Protein AF-0000000081390251 (afdb_homodimer)

Sequence (380 aa):
MLSQDFIFDGCTILVHGFSRVVLEVLKLAASNNKNFRVLCTEGRPDRTGLRLSNELALLGVPVKLLIDSAVGYTMDEVDMVFVGADGVVESGGIINMMGTYQIALVAHSMDKPVYVAAESYKFARMYPLDQKDLAPALRPIDFGVPIPSGVEVETSARDYTPPKYLTLLFTDLGVLTPSVVSDELIQLYLMLSQDFIFDGCTILVHGFSRVVLEVLKLAASNNKNFRVLCTEGRPDRTGLRLSNELALLGVPVKLLIDSAVGYTMDEVDMVFVGADGVVESGGIINMMGTYQIALVAHSMDKPVYVAAESYKFARMYPLDQKDLAPALRPIDFGVPIPSGVEVETSARDYTPPKYLTLLFTDLGVLTPSVVSDELIQLYL

pLDDT: mean 93.61, std 6.89, range [58.0, 98.94]

Secondary structure (DSSP, 8-state):
-GGGGG--TTEEEEEES--HHHHHHHHHHHHTT--EEEEEE--TTTTHHHHHHHHHHHTT--EEEE-GGGHHHHGGG-SEEEE--SEEETTS-EEEETTHHHHHHHHHHTT--EEEE--GGGEE----SSGGGSPP-B-----SSPPPTT-EE--B-EEEE-GGG--EEEETTEEE-HHHHHHHHHHHH-/-GGGGG--TTEEEEEES--HHHHHHHHHHHHTT--EEEEEE--TTTTHHHHHHHHHHHTT--EEEE-GGGHHHHGGG-SEEEE--SEEETTS-EEEETTHHHHHHHHHHTT--EEEE--GGGEE----SSGGGSPP-B-----SSPPPTT-EE--B-EEEE-GGG--EEEETTEEE-HHHHHHHHHHHH-

Organism: Iris pallida (NCBI:txid29817)

Nearest PDB structures (foldseek):
  7kma-assembly2_B  TM=9.757E-01  e=6.398E-25  Homo sapiens
  3ecs-assembly1_C  TM=9.508E-01  e=4.699E-25  Homo sapiens
  3ecs-assembly1_F  TM=9.445E-01  e=6.398E-25  Homo sapiens
  3ecs-assembly1_G  TM=9.544E-01  e=1.115E-24  Homo sapiens
  3ecs-assembly1_D  TM=9.460E-01  e=7.239E-25  Homo sapiens

Foldseek 3Di:
DVVLVVQAAAAEEEEEADDPQLLVSVLVNVVVVHAYAYEYELQPPVRRSVVSCVSVVVSVHHYHYHHLVCLLVCLVRHQAYEYEAQAQELLLKGKDFPSPQVSLVSCVVVVHAYEYEYELVRYDHDDDPAFVPDDADFADHDPVDDDDPPDDDDGGGIGIHGLVSHAWYAYPVGIHRSNCSNVVVVVVVD/DVVLVVQAAAAEEEEEADDPQLLVSVLVNLVVVHAYAYEYELQPPVRRSVVSCVSVVVSVHHYHYHHLVCLLVCLVRHQAYEYEAQAQELLLKGKDFPSPQVSLVSCVVVVHAYEYEYELVRYDHDDDPAFVPDDADFADHDPVDDDDPPDDDDGGGIGIHGLVSHAWYAYPVGIHRSNCSNVVVVVVVD

Structure (mmCIF, N/CA/C/O backbone):
data_AF-0000000081390251-model_v1
#
loop_
_entity.id
_entity.type
_entity.pdbx_description
1 polymer 'Translation initiation factor eIF-2B subunit alpha-like'
#
loop_
_atom_site.group_PDB
_atom_site.id
_atom_site.type_symbol
_atom_site.label_atom_id
_atom_site.label_alt_id
_atom_site.label_comp_id
_atom_site.label_asym_id
_atom_site.label_entity_id
_atom_site.label_seq_id
_atom_site.pdbx_PDB_ins_code
_atom_site.Cartn_x
_atom_site.Cartn_y
_atom_site.Cartn_z
_atom_site.occupancy
_atom_site.B_iso_or_equiv
_atom_site.auth_seq_id
_atom_site.auth_comp_id
_atom_site.auth_asym_id
_atom_site.auth_atom_id
_atom_site.pdbx_PDB_model_num
ATOM 1 N N . MET A 1 1 ? 4.52 -26.672 -15.867 1 61.81 1 MET A N 1
ATOM 2 C CA . MET A 1 1 ? 3.686 -25.469 -15.875 1 61.81 1 MET A CA 1
ATOM 3 C C . MET A 1 1 ? 4.426 -24.297 -16.516 1 61.81 1 MET A C 1
ATOM 5 O O . MET A 1 1 ? 5.574 -24.016 -16.156 1 61.81 1 MET A O 1
ATOM 9 N N . LEU A 1 2 ? 3.822 -23.734 -17.562 1 66.44 2 LEU A N 1
ATOM 10 C CA . LEU A 1 2 ? 4.395 -22.703 -18.422 1 66.44 2 LEU A CA 1
ATOM 11 C C . LEU A 1 2 ? 4.805 -21.484 -17.609 1 66.44 2 LEU A C 1
ATOM 13 O O . LEU A 1 2 ? 5.766 -20.797 -17.953 1 66.44 2 LEU A O 1
ATOM 17 N N . SER A 1 3 ? 4.297 -21.375 -16.406 1 79.06 3 SER A N 1
ATOM 18 C CA . SER A 1 3 ? 4.512 -20.188 -15.586 1 79.06 3 SER A CA 1
ATOM 19 C C . SER A 1 3 ? 5.906 -20.172 -14.969 1 79.06 3 SER A C 1
ATOM 21 O O . SER A 1 3 ? 6.5 -19.109 -14.781 1 79.06 3 SER A O 1
ATOM 23 N N . GLN A 1 4 ? 6.48 -21.391 -14.812 1 82.56 4 GLN A N 1
ATOM 24 C CA . GLN A 1 4 ? 7.789 -21.438 -14.172 1 82.56 4 GLN A CA 1
ATOM 25 C C . GLN A 1 4 ? 8.875 -20.906 -15.102 1 82.56 4 GLN A C 1
ATOM 27 O O . GLN A 1 4 ? 9.938 -20.484 -14.648 1 82.56 4 GLN A O 1
ATOM 32 N N . ASP A 1 5 ? 8.602 -20.906 -16.391 1 85.81 5 ASP A N 1
ATOM 33 C CA . ASP A 1 5 ? 9.578 -20.438 -17.359 1 85.81 5 ASP A CA 1
ATOM 34 C C . ASP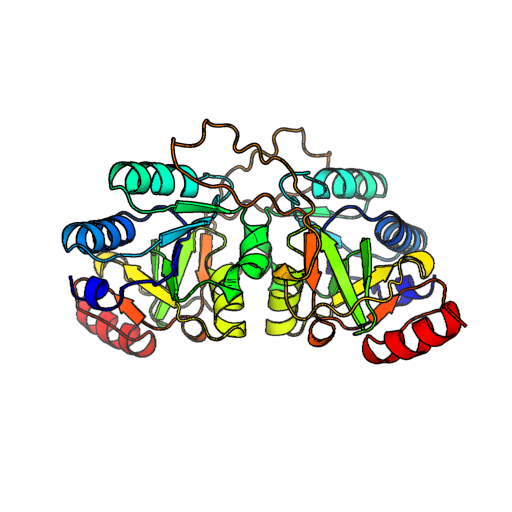 A 1 5 ? 9.805 -18.938 -17.234 1 85.81 5 ASP A C 1
ATOM 36 O O . ASP A 1 5 ? 10.812 -18.406 -17.719 1 85.81 5 ASP A O 1
ATOM 40 N N . PHE A 1 6 ? 8.953 -18.281 -16.516 1 90.31 6 PHE A N 1
ATOM 41 C CA . PHE A 1 6 ? 9.07 -16.844 -16.328 1 90.31 6 PHE A CA 1
ATOM 42 C C . PHE A 1 6 ? 9.961 -16.516 -15.141 1 90.31 6 PHE A C 1
ATOM 44 O O . PHE A 1 6 ? 10.398 -15.383 -14.977 1 90.31 6 PHE A O 1
ATOM 51 N N . ILE A 1 7 ? 10.18 -17.547 -14.32 1 94.44 7 ILE A N 1
ATOM 52 C CA . ILE A 1 7 ? 11.078 -17.375 -13.18 1 94.44 7 ILE A CA 1
ATOM 53 C C . ILE A 1 7 ? 12.523 -17.641 -13.617 1 94.44 7 ILE A C 1
ATOM 55 O O . ILE A 1 7 ? 12.859 -18.766 -14.016 1 94.44 7 ILE A O 1
ATOM 59 N N . PHE A 1 8 ? 13.312 -16.625 -13.586 1 95 8 PHE A N 1
ATOM 60 C CA . PHE A 1 8 ? 14.703 -16.766 -14.023 1 95 8 PHE A CA 1
ATOM 61 C C . PHE A 1 8 ? 15.648 -16.688 -12.836 1 95 8 PHE A C 1
ATOM 63 O O . PHE A 1 8 ? 15.273 -16.203 -11.758 1 95 8 PHE A O 1
ATOM 70 N N . ASP A 1 9 ? 16.859 -17.125 -13.047 1 96.44 9 ASP A N 1
ATOM 71 C CA . ASP A 1 9 ? 17.844 -17.188 -11.969 1 96.44 9 ASP A CA 1
ATOM 72 C C . ASP A 1 9 ? 18.203 -15.789 -11.477 1 96.44 9 ASP A C 1
ATOM 74 O O . ASP A 1 9 ? 18.5 -14.906 -12.273 1 96.44 9 ASP A O 1
ATOM 78 N N . GLY A 1 10 ? 18.078 -15.617 -10.195 1 97.44 10 GLY A N 1
ATOM 79 C CA . GLY A 1 10 ? 18.484 -14.359 -9.578 1 97.44 10 GLY A CA 1
ATOM 80 C C . GLY A 1 10 ? 17.328 -13.391 -9.406 1 97.44 10 GLY A C 1
ATOM 81 O O . GLY A 1 10 ? 17.5 -12.305 -8.852 1 97.44 10 GLY A O 1
ATOM 82 N N . CYS A 1 11 ? 16.172 -13.859 -9.828 1 97.56 11 CYS A N 1
ATOM 83 C CA . CYS A 1 11 ? 15.094 -12.883 -9.789 1 97.56 11 CYS A CA 1
ATOM 84 C C . CYS A 1 11 ? 14.477 -12.805 -8.398 1 97.56 11 CYS A C 1
ATOM 86 O O . CYS A 1 11 ? 14.625 -13.727 -7.594 1 97.56 11 CYS A O 1
ATOM 88 N N . THR A 1 12 ? 13.891 -11.664 -8.117 1 98.81 12 THR A N 1
ATOM 89 C CA . THR A 1 12 ? 13.125 -11.398 -6.902 1 98.81 12 THR A CA 1
ATOM 90 C C . THR A 1 12 ? 11.633 -11.289 -7.215 1 98.81 12 THR A C 1
ATOM 92 O O . THR A 1 12 ? 11.234 -10.484 -8.055 1 98.81 12 THR A O 1
ATOM 95 N N . ILE A 1 13 ? 10.859 -12.133 -6.512 1 98.81 13 ILE A N 1
ATOM 96 C CA . ILE A 1 13 ? 9.43 -12.195 -6.777 1 98.81 13 ILE A CA 1
ATOM 97 C C . ILE A 1 13 ? 8.656 -11.68 -5.562 1 98.81 13 ILE A C 1
ATOM 99 O O . ILE A 1 13 ? 8.852 -12.156 -4.441 1 98.81 13 ILE A O 1
ATOM 103 N N . LEU A 1 14 ? 7.848 -10.664 -5.785 1 98.94 14 LEU A N 1
ATOM 104 C CA . LEU A 1 14 ? 6.922 -10.242 -4.738 1 98.94 14 LEU A CA 1
ATOM 105 C C . LEU A 1 14 ? 5.613 -11.023 -4.828 1 98.94 14 LEU A C 1
ATOM 107 O O . LEU A 1 14 ? 5 -11.094 -5.895 1 98.94 14 LEU A O 1
ATOM 111 N N . VAL A 1 15 ? 5.23 -11.641 -3.715 1 98.88 15 VAL A N 1
ATOM 112 C CA . VAL A 1 15 ? 3.996 -12.414 -3.662 1 98.88 15 VAL A CA 1
ATOM 113 C C . VAL A 1 15 ? 3.061 -11.836 -2.605 1 98.88 15 VAL A C 1
ATOM 115 O O . VAL A 1 15 ? 3.498 -11.484 -1.508 1 98.88 15 VAL A O 1
ATOM 118 N N . HIS A 1 16 ? 1.812 -11.664 -2.967 1 98.69 16 HIS A N 1
ATOM 119 C CA . HIS A 1 16 ? 0.765 -11.219 -2.055 1 98.69 16 HIS A CA 1
ATOM 120 C C . HIS A 1 16 ? -0.321 -12.273 -1.9 1 98.69 16 HIS A C 1
ATOM 122 O O . HIS A 1 16 ? -0.927 -12.695 -2.887 1 98.69 16 HIS A O 1
ATOM 128 N N . GLY A 1 17 ? -0.514 -12.664 -0.688 1 96.88 17 GLY A N 1
ATOM 129 C CA . GLY A 1 17 ? -1.516 -13.672 -0.384 1 96.88 17 GLY A CA 1
ATOM 130 C C . GLY A 1 17 ? -0.956 -15.078 -0.363 1 96.88 17 GLY A C 1
ATOM 131 O O . GLY A 1 17 ? 0.257 -15.273 -0.466 1 96.88 17 GLY A O 1
ATOM 132 N N . PHE A 1 18 ? -1.859 -16.062 -0.088 1 97.94 18 PHE A N 1
ATOM 133 C CA . PHE A 1 18 ? -1.54 -17.484 -0.142 1 97.94 18 PHE A CA 1
ATOM 134 C C . PHE A 1 18 ? -2.438 -18.203 -1.142 1 97.94 18 PHE A C 1
ATOM 136 O O . PHE A 1 18 ? -3.562 -18.578 -0.812 1 97.94 18 PHE A O 1
ATOM 143 N N . SER A 1 19 ? -1.916 -18.312 -2.287 1 96.94 19 SER A N 1
ATOM 144 C CA . SER A 1 19 ? -2.584 -19.031 -3.369 1 96.94 19 SER A CA 1
ATOM 145 C C . SER A 1 19 ? -1.929 -20.391 -3.627 1 96.94 19 SER A C 1
ATOM 147 O O . SER A 1 19 ? -0.719 -20.469 -3.852 1 96.94 19 SER A O 1
ATOM 149 N N . ARG A 1 20 ? -2.721 -21.406 -3.686 1 95.12 20 ARG A N 1
ATOM 150 C CA . ARG A 1 20 ? -2.197 -22.75 -3.951 1 95.12 20 ARG A CA 1
ATOM 151 C C . ARG A 1 20 ? -1.528 -22.812 -5.32 1 95.12 20 ARG A C 1
ATOM 153 O O . ARG A 1 20 ? -0.488 -23.453 -5.477 1 95.12 20 ARG A O 1
ATOM 160 N N . VAL A 1 21 ? -2.133 -22.219 -6.238 1 95.62 21 VAL A N 1
ATOM 161 C CA . VAL A 1 21 ? -1.597 -22.25 -7.594 1 95.62 21 VAL A CA 1
ATOM 162 C C . VAL A 1 21 ? -0.267 -21.5 -7.645 1 95.62 21 VAL A C 1
ATOM 164 O O . VAL A 1 21 ? 0.699 -21.984 -8.242 1 95.62 21 VAL A O 1
ATOM 167 N N . VAL A 1 22 ? -0.154 -20.328 -6.996 1 97.06 22 VAL A N 1
ATOM 168 C CA . VAL A 1 22 ? 1.098 -19.578 -6.945 1 97.06 22 VAL A CA 1
ATOM 169 C C . VAL A 1 22 ? 2.168 -20.422 -6.238 1 97.06 22 VAL A C 1
ATOM 171 O O . VAL A 1 22 ? 3.295 -20.531 -6.727 1 97.06 22 VAL A O 1
ATOM 174 N N . LEU A 1 23 ? 1.775 -21.016 -5.113 1 97.12 23 LEU A N 1
ATOM 175 C CA . LEU A 1 23 ? 2.705 -21.859 -4.359 1 97.12 23 LEU A CA 1
ATOM 176 C C . LEU A 1 23 ? 3.24 -22.984 -5.219 1 97.12 23 LEU A C 1
ATOM 178 O O . LEU A 1 23 ? 4.441 -23.266 -5.215 1 97.12 23 LEU A O 1
ATOM 182 N N . GLU A 1 24 ? 2.377 -23.609 -5.953 1 95.75 24 GLU A N 1
ATOM 183 C CA . GLU A 1 24 ? 2.781 -24.75 -6.789 1 95.75 24 GLU A CA 1
ATOM 184 C C . GLU A 1 24 ? 3.756 -24.297 -7.875 1 95.75 24 GLU A C 1
ATOM 186 O O . GLU A 1 24 ? 4.695 -25.031 -8.211 1 95.75 24 GLU A O 1
ATOM 191 N N . VAL A 1 25 ? 3.51 -23.141 -8.422 1 95.62 25 VAL A N 1
ATOM 192 C CA . VAL A 1 25 ? 4.41 -22.594 -9.438 1 95.62 25 VAL A CA 1
ATOM 193 C C . VAL A 1 25 ? 5.797 -22.375 -8.836 1 95.62 25 VAL A C 1
ATOM 195 O O . VAL A 1 25 ? 6.805 -22.766 -9.438 1 95.62 25 VAL A O 1
ATOM 198 N N . LEU A 1 26 ? 5.887 -21.797 -7.676 1 96.94 26 LEU A N 1
ATOM 199 C CA . LEU A 1 26 ? 7.152 -21.516 -7.008 1 96.94 26 LEU A CA 1
ATOM 200 C C . LEU A 1 26 ? 7.848 -22.812 -6.605 1 96.94 26 LEU A C 1
ATOM 202 O O . LEU A 1 26 ? 9.062 -22.953 -6.746 1 96.94 26 LEU A O 1
ATOM 206 N N . LYS A 1 27 ? 7.039 -23.781 -6.145 1 96.44 27 LYS A N 1
ATOM 207 C CA . LYS A 1 27 ? 7.582 -25.094 -5.781 1 96.44 27 LYS A CA 1
ATOM 208 C C . LYS A 1 27 ? 8.219 -25.781 -6.988 1 96.44 27 LYS A C 1
ATOM 210 O O . LYS A 1 27 ? 9.312 -26.344 -6.883 1 96.44 27 LYS A O 1
ATOM 215 N N . LEU A 1 28 ? 7.504 -25.734 -8.047 1 95.56 28 LEU A N 1
ATOM 216 C CA . LEU A 1 28 ? 8 -26.344 -9.273 1 95.56 28 LEU A CA 1
ATOM 217 C C . LEU A 1 28 ? 9.297 -25.688 -9.727 1 95.56 28 LEU A C 1
ATOM 219 O O . LEU A 1 28 ? 10.242 -26.391 -10.125 1 95.56 28 LEU A O 1
ATOM 223 N N . ALA A 1 29 ? 9.367 -24.391 -9.641 1 96 29 ALA A N 1
ATOM 224 C CA . ALA A 1 29 ? 10.586 -23.672 -10.008 1 96 29 ALA A CA 1
ATOM 225 C C . ALA A 1 29 ? 11.758 -24.078 -9.109 1 96 29 ALA A C 1
ATOM 227 O O . ALA A 1 29 ? 12.859 -24.328 -9.594 1 96 29 ALA A O 1
ATOM 228 N N . ALA A 1 30 ? 11.477 -24.156 -7.867 1 95.75 30 ALA A N 1
ATOM 229 C CA . ALA A 1 30 ? 12.508 -24.562 -6.914 1 95.75 30 ALA A CA 1
ATOM 230 C C . ALA A 1 30 ? 12.977 -25.984 -7.203 1 95.75 30 ALA A C 1
ATOM 232 O O . ALA A 1 30 ? 14.18 -26.266 -7.172 1 95.75 30 ALA A O 1
ATOM 233 N N . SER A 1 31 ? 12.062 -26.875 -7.496 1 95.06 31 SER A N 1
ATOM 234 C CA . SER A 1 31 ? 12.383 -28.266 -7.777 1 95.06 31 SER A CA 1
ATOM 235 C C . SER A 1 31 ? 13.211 -28.406 -9.055 1 95.06 31 SER A C 1
ATOM 237 O O . SER A 1 31 ? 13.953 -29.375 -9.219 1 95.06 31 SER A O 1
ATOM 239 N N . ASN A 1 32 ? 13.055 -27.438 -9.898 1 94.62 32 ASN A N 1
ATOM 240 C CA . ASN A 1 32 ? 13.812 -27.406 -11.148 1 94.62 32 ASN A CA 1
ATOM 241 C C . ASN A 1 32 ? 15.125 -26.641 -10.984 1 94.62 32 ASN A C 1
ATOM 243 O O . ASN A 1 32 ? 15.711 -26.188 -11.977 1 94.62 32 ASN A O 1
ATOM 247 N N . ASN A 1 33 ? 15.516 -26.344 -9.781 1 94.31 33 ASN A N 1
ATOM 248 C CA . ASN A 1 33 ? 16.797 -25.781 -9.367 1 94.31 33 ASN A CA 1
ATOM 249 C C . ASN A 1 33 ? 16.938 -24.328 -9.828 1 94.31 33 ASN A C 1
ATOM 251 O O . ASN A 1 33 ? 18.047 -23.891 -10.172 1 94.31 33 ASN A O 1
ATOM 255 N N . LYS A 1 34 ? 15.766 -23.672 -9.961 1 95.12 34 LYS A N 1
ATOM 256 C CA . LYS A 1 34 ? 15.836 -22.234 -10.18 1 95.12 34 LYS A CA 1
ATOM 257 C C . LYS A 1 34 ? 16.203 -21.484 -8.891 1 95.12 34 LYS A C 1
ATOM 259 O O . LYS A 1 34 ? 15.688 -21.797 -7.82 1 95.12 34 LYS A O 1
ATOM 264 N N . ASN A 1 35 ? 17.156 -20.578 -9.078 1 96.88 35 ASN A N 1
ATOM 265 C CA . ASN A 1 35 ? 17.547 -19.75 -7.941 1 96.88 35 ASN A CA 1
ATOM 266 C C . ASN A 1 35 ? 16.812 -18.422 -7.922 1 96.88 35 ASN A C 1
ATOM 268 O O . ASN A 1 35 ? 17.016 -17.578 -8.797 1 96.88 35 ASN A O 1
ATOM 272 N N . PHE A 1 36 ? 15.953 -18.234 -6.992 1 98.06 36 PHE A N 1
ATOM 273 C CA . PHE A 1 36 ? 15.188 -17.016 -6.859 1 98.06 36 PHE A CA 1
ATOM 274 C C . PHE A 1 36 ? 14.859 -16.734 -5.398 1 98.06 36 PHE A C 1
ATOM 276 O O . PHE A 1 36 ? 15.062 -17.594 -4.535 1 98.06 36 PHE A O 1
ATOM 283 N N . ARG A 1 37 ? 14.477 -15.562 -5.059 1 98.38 37 ARG A N 1
ATOM 284 C CA . ARG A 1 37 ? 14.008 -15.219 -3.719 1 98.38 37 ARG A CA 1
ATOM 285 C C . ARG A 1 37 ? 12.602 -14.641 -3.76 1 98.38 37 ARG A C 1
ATOM 287 O O . ARG A 1 37 ? 12.164 -14.133 -4.793 1 98.38 37 ARG A O 1
ATOM 294 N N . VAL A 1 38 ? 11.938 -14.703 -2.662 1 98.75 38 VAL A N 1
ATOM 295 C CA . VAL A 1 38 ? 10.539 -14.273 -2.59 1 98.75 38 VAL A CA 1
ATOM 296 C C . VAL A 1 38 ? 10.383 -13.234 -1.483 1 98.75 38 VAL A C 1
ATOM 298 O O . VAL A 1 38 ? 10.867 -13.422 -0.366 1 98.75 38 VAL A O 1
ATOM 301 N N . LEU A 1 39 ? 9.828 -12.086 -1.813 1 98.75 39 LEU A N 1
ATOM 302 C CA . LEU A 1 39 ? 9.297 -11.148 -0.836 1 98.75 39 LEU A CA 1
ATOM 303 C C . LEU A 1 39 ? 7.801 -11.367 -0.632 1 98.75 39 LEU A C 1
ATOM 305 O O . LEU A 1 39 ? 7.031 -11.375 -1.597 1 98.75 39 LEU A O 1
ATOM 309 N N . CYS A 1 40 ? 7.41 -11.547 0.611 1 98.06 40 CYS A N 1
ATOM 310 C CA . CYS A 1 40 ? 6.004 -11.773 0.938 1 98.06 40 CYS A CA 1
ATOM 311 C C . CYS A 1 40 ? 5.453 -10.633 1.786 1 98.06 40 CYS A C 1
ATOM 313 O O . CYS A 1 40 ? 6.086 -10.211 2.754 1 98.06 40 CYS A O 1
ATOM 315 N N . THR A 1 41 ? 4.32 -10.164 1.38 1 98.38 41 THR A N 1
ATOM 316 C CA . THR A 1 41 ? 3.648 -9.195 2.244 1 98.38 41 THR A CA 1
ATOM 317 C C . THR A 1 41 ? 2.965 -9.898 3.412 1 98.38 41 THR A C 1
ATOM 319 O O . THR A 1 41 ? 2.598 -11.07 3.309 1 98.38 41 THR A O 1
ATOM 322 N N . GLU A 1 42 ? 2.807 -9.211 4.445 1 97.19 42 GLU A N 1
ATOM 323 C CA . GLU A 1 42 ? 2.117 -9.734 5.621 1 97.19 42 GLU A CA 1
ATOM 324 C C . GLU A 1 42 ? 0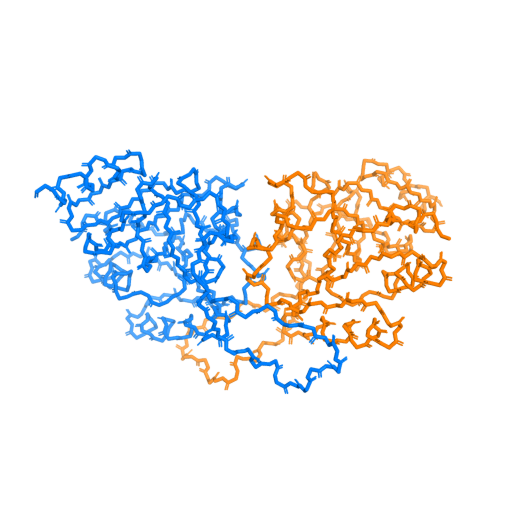.704 -10.195 5.273 1 97.19 42 GLU A C 1
ATO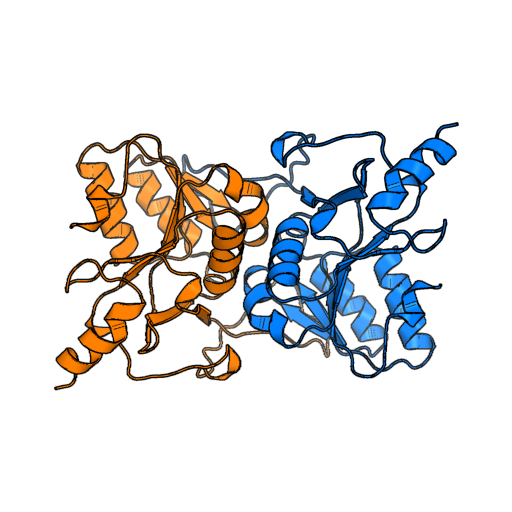M 326 O O . GLU A 1 42 ? 0.295 -11.297 5.648 1 97.19 42 GLU A O 1
ATOM 331 N N . GLY A 1 43 ? -0.007 -9.352 4.52 1 96.94 43 GLY A N 1
ATOM 332 C CA . GLY A 1 43 ? -1.364 -9.703 4.133 1 96.94 43 GLY A CA 1
ATOM 333 C C . GLY A 1 43 ? -2.357 -9.594 5.273 1 96.94 43 GLY A C 1
ATOM 334 O O . GLY A 1 43 ? -3.117 -10.531 5.535 1 96.94 43 GLY A O 1
ATOM 335 N N . ARG A 1 44 ? -2.346 -8.422 5.879 1 94.75 44 ARG A N 1
ATOM 336 C CA . ARG A 1 44 ? -3.357 -8.188 6.906 1 94.75 44 ARG A CA 1
ATOM 337 C C . ARG A 1 44 ? -4.758 -8.188 6.305 1 94.75 44 ARG A C 1
ATOM 339 O O . ARG A 1 44 ? -4.941 -7.793 5.152 1 94.75 44 ARG A O 1
ATOM 346 N N . PRO A 1 45 ? -5.742 -8.703 7.117 1 93.38 45 PRO A N 1
ATOM 347 C CA . PRO A 1 45 ? -5.637 -9.094 8.523 1 93.38 45 PRO A CA 1
ATOM 348 C C . PRO A 1 45 ? -5.281 -10.57 8.703 1 93.38 45 PRO A C 1
ATOM 350 O O . PRO A 1 45 ? -5.043 -11.023 9.828 1 93.38 45 PRO A O 1
ATOM 353 N N . ASP A 1 46 ? -5.227 -11.359 7.566 1 92.94 46 ASP A N 1
ATOM 354 C CA . ASP A 1 46 ? -5.129 -12.812 7.648 1 92.94 46 ASP A CA 1
ATOM 355 C C . ASP A 1 46 ? -3.676 -13.258 7.805 1 92.94 46 ASP A C 1
ATOM 357 O O . ASP A 1 46 ? -3.41 -14.398 8.195 1 92.94 46 ASP A O 1
ATOM 361 N N . ARG A 1 47 ? -2.715 -12.453 7.508 1 94.25 47 ARG A N 1
ATOM 362 C CA . ARG A 1 47 ? -1.287 -12.742 7.617 1 94.25 47 ARG A CA 1
ATOM 363 C C . ARG A 1 47 ? -0.906 -13.953 6.773 1 94.25 47 ARG A C 1
ATOM 365 O O . ARG A 1 47 ? -0.18 -14.836 7.234 1 94.25 47 ARG A O 1
ATOM 372 N N . THR A 1 48 ? -1.479 -13.953 5.586 1 95.62 48 THR A N 1
ATOM 373 C CA . THR A 1 48 ? -1.272 -15.07 4.668 1 95.62 48 THR A CA 1
ATOM 374 C C . THR A 1 48 ? 0.198 -15.188 4.277 1 95.62 48 THR A C 1
ATOM 376 O O . THR A 1 48 ? 0.674 -16.266 3.947 1 95.62 48 THR A O 1
ATOM 379 N N . GLY A 1 49 ? 0.917 -14.094 4.332 1 96.62 49 GLY A N 1
ATOM 380 C CA . GLY A 1 49 ? 2.328 -14.102 3.977 1 96.62 49 GLY A CA 1
ATOM 381 C C . GLY A 1 49 ? 3.166 -14.977 4.891 1 96.62 49 GLY A C 1
ATOM 382 O O . GLY A 1 49 ? 4.18 -15.539 4.461 1 96.62 49 GLY A O 1
ATOM 383 N N . LEU A 1 50 ? 2.762 -15.094 6.129 1 95.81 50 LEU A N 1
ATOM 384 C CA . LEU A 1 50 ? 3.479 -15.953 7.07 1 95.81 50 LEU A CA 1
ATOM 385 C C . LEU A 1 50 ? 3.342 -17.422 6.684 1 95.81 50 LEU A C 1
ATOM 387 O O . LEU A 1 50 ? 4.309 -18.172 6.758 1 95.81 50 LEU A O 1
ATOM 391 N N . ARG A 1 51 ? 2.16 -17.766 6.234 1 95.69 51 ARG A N 1
ATOM 392 C CA . ARG A 1 51 ? 1.93 -19.141 5.781 1 95.69 51 ARG A CA 1
ATOM 393 C C . ARG A 1 51 ? 2.785 -19.453 4.559 1 95.69 51 ARG A C 1
ATOM 395 O O . ARG A 1 51 ? 3.451 -20.5 4.52 1 95.69 51 ARG A O 1
ATOM 402 N N . LEU A 1 52 ? 2.781 -18.547 3.607 1 97.44 52 LEU A N 1
ATOM 403 C CA . LEU A 1 52 ? 3.58 -18.75 2.402 1 97.44 52 LEU A CA 1
ATOM 404 C C . LEU A 1 52 ? 5.066 -18.828 2.742 1 97.44 52 LEU A C 1
ATOM 406 O O . LEU A 1 52 ? 5.773 -19.703 2.23 1 97.44 52 LEU A O 1
ATOM 410 N N . SER A 1 53 ? 5.504 -17.906 3.59 1 97.56 53 SER A N 1
ATOM 411 C CA . SER A 1 53 ? 6.914 -17.859 3.967 1 97.56 53 SER A CA 1
ATOM 412 C C . SER A 1 53 ? 7.348 -19.172 4.621 1 97.56 53 SER A C 1
ATOM 414 O O . SER A 1 53 ? 8.461 -19.656 4.391 1 97.56 53 SER A O 1
ATOM 416 N N . ASN A 1 54 ? 6.457 -19.766 5.418 1 96.94 54 ASN A N 1
ATOM 417 C CA . ASN A 1 54 ? 6.746 -21.047 6.047 1 96.94 54 ASN A CA 1
ATOM 418 C C . ASN A 1 54 ? 6.93 -22.156 5.008 1 96.94 54 ASN A C 1
ATOM 420 O O . ASN A 1 54 ? 7.898 -22.922 5.07 1 96.94 54 ASN A O 1
ATOM 424 N N . GLU A 1 55 ? 6.035 -22.25 4.047 1 96.94 55 GLU A N 1
ATOM 425 C CA . GLU A 1 55 ? 6.102 -23.25 2.984 1 96.94 55 GLU A CA 1
ATOM 426 C C . GLU A 1 55 ? 7.391 -23.125 2.18 1 96.94 55 GLU A C 1
ATOM 428 O O . GLU A 1 55 ? 8.047 -24.125 1.88 1 96.94 55 GLU A O 1
ATOM 433 N N . LEU A 1 56 ? 7.75 -21.875 1.892 1 97.44 56 LEU A N 1
ATOM 434 C CA . LEU A 1 56 ? 8.914 -21.641 1.038 1 97.44 56 LEU A CA 1
ATOM 435 C C . LEU A 1 56 ? 10.211 -21.875 1.807 1 97.44 56 LEU A C 1
ATOM 437 O O . LEU A 1 56 ? 11.188 -22.359 1.243 1 97.44 56 LEU A O 1
ATOM 441 N N . ALA A 1 57 ? 10.156 -21.469 3.072 1 96.25 57 ALA A N 1
ATOM 442 C CA . ALA A 1 57 ? 11.32 -21.734 3.912 1 96.25 57 ALA A CA 1
ATOM 443 C C . ALA A 1 57 ? 11.641 -23.219 3.967 1 96.25 57 ALA A C 1
ATOM 445 O O . ALA A 1 57 ? 12.805 -23.609 3.922 1 96.25 57 ALA A O 1
ATOM 446 N N . LEU A 1 58 ? 10.656 -24.047 4.02 1 94.88 58 LEU A N 1
ATOM 447 C CA . LEU A 1 58 ? 10.812 -25.5 4.062 1 94.88 58 LEU A CA 1
ATOM 448 C C . LEU A 1 58 ? 11.43 -26.016 2.771 1 94.88 58 LEU A C 1
ATOM 450 O O . LEU A 1 58 ? 12.086 -27.062 2.768 1 94.88 58 LEU A O 1
ATOM 454 N N . LEU A 1 59 ? 11.273 -25.234 1.706 1 94.88 59 LEU A N 1
ATOM 455 C CA . LEU A 1 59 ? 11.805 -25.641 0.403 1 94.88 59 LEU A CA 1
ATOM 456 C C . LEU A 1 59 ? 13.203 -25.078 0.191 1 94.88 59 LEU A C 1
ATOM 458 O O . LEU A 1 59 ? 13.836 -25.344 -0.836 1 94.88 59 LEU A O 1
ATOM 462 N N . GLY A 1 60 ? 13.625 -24.234 1.123 1 95.69 60 GLY A N 1
ATOM 463 C CA . GLY A 1 60 ? 14.945 -23.625 1.013 1 95.69 60 GLY A CA 1
ATOM 464 C C . GLY A 1 60 ? 14.969 -22.391 0.131 1 95.69 60 GLY A C 1
ATOM 465 O O . GLY A 1 60 ? 16.031 -21.953 -0.302 1 95.69 60 GLY A O 1
ATOM 466 N N . VAL A 1 61 ? 13.836 -21.891 -0.224 1 97.44 61 VAL A N 1
ATOM 467 C CA . VAL A 1 61 ? 13.75 -20.656 -0.996 1 97.44 61 VAL A CA 1
ATOM 468 C C . VAL A 1 61 ? 13.938 -19.453 -0.072 1 97.44 61 VAL A C 1
ATOM 470 O O . VAL A 1 61 ? 13.266 -19.344 0.953 1 97.44 61 VAL A O 1
ATOM 473 N N . PRO A 1 62 ? 14.914 -18.578 -0.342 1 98.25 62 PRO A N 1
ATOM 474 C CA . PRO A 1 62 ? 15.047 -17.375 0.48 1 98.25 62 PRO A CA 1
ATOM 475 C C . PRO A 1 62 ? 13.781 -16.531 0.496 1 98.25 62 PRO A C 1
ATOM 477 O O . PRO A 1 62 ? 13.227 -16.219 -0.562 1 98.25 62 PRO A O 1
ATOM 480 N N . VAL A 1 63 ? 13.344 -16.188 1.684 1 98.5 63 VAL A N 1
ATOM 481 C CA . VAL A 1 63 ? 12.102 -15.445 1.827 1 98.5 63 VAL A CA 1
ATOM 482 C C . VAL A 1 63 ? 12.312 -14.258 2.762 1 98.5 63 VAL A C 1
ATOM 484 O O . VAL A 1 63 ? 13.031 -14.367 3.76 1 98.5 63 VAL A O 1
ATOM 487 N N . LYS A 1 64 ? 11.734 -13.141 2.434 1 98.38 64 LYS A N 1
ATOM 488 C CA . LYS A 1 64 ? 11.672 -11.945 3.277 1 98.38 64 LYS A CA 1
ATOM 489 C C . LYS A 1 64 ? 10.234 -11.477 3.463 1 98.38 64 LYS A C 1
ATOM 491 O O . LYS A 1 64 ? 9.5 -11.312 2.486 1 98.38 64 LYS A O 1
ATOM 496 N N . LEU A 1 65 ? 9.844 -11.273 4.715 1 98.12 65 LEU A N 1
ATOM 497 C CA . LEU A 1 65 ? 8.508 -10.781 5.051 1 98.12 65 LEU A CA 1
ATOM 498 C C . LEU A 1 65 ? 8.492 -9.258 5.109 1 98.12 65 LEU A C 1
ATOM 500 O O . LEU A 1 65 ? 9.406 -8.641 5.652 1 98.12 65 LEU A O 1
ATOM 504 N N . LEU A 1 66 ? 7.418 -8.711 4.5 1 97.69 66 LEU A N 1
ATOM 505 C CA . LEU A 1 66 ? 7.168 -7.27 4.5 1 97.69 66 LEU A CA 1
ATOM 506 C C . LEU A 1 66 ? 5.828 -6.949 5.156 1 97.69 66 LEU A C 1
ATOM 508 O O . LEU A 1 66 ? 4.844 -7.66 4.941 1 97.69 66 LEU A O 1
ATOM 512 N N . ILE A 1 67 ? 5.781 -5.887 5.961 1 97.75 67 ILE A N 1
ATOM 513 C CA . ILE A 1 67 ? 4.461 -5.34 6.246 1 97.75 67 ILE A CA 1
ATOM 514 C C . ILE A 1 67 ? 3.859 -4.754 4.969 1 97.75 67 ILE A C 1
ATOM 516 O O . ILE A 1 67 ? 4.586 -4.387 4.043 1 97.75 67 ILE A O 1
ATOM 520 N N . ASP A 1 68 ? 2.561 -4.629 4.898 1 98.25 68 ASP A N 1
ATOM 521 C CA . ASP A 1 68 ? 1.867 -4.281 3.662 1 98.25 68 ASP A CA 1
ATOM 522 C C . ASP A 1 68 ? 2.248 -2.881 3.191 1 98.25 68 ASP A C 1
ATOM 524 O O . ASP A 1 68 ? 2.225 -2.596 1.991 1 98.25 68 ASP A O 1
ATOM 528 N N . SER A 1 69 ? 2.66 -1.991 4.074 1 98.06 69 SER A N 1
ATOM 529 C CA . SER A 1 69 ? 3.012 -0.615 3.736 1 98.06 69 SER A CA 1
ATOM 530 C C . SER A 1 69 ? 4.426 -0.528 3.17 1 98.06 69 SER A C 1
ATOM 532 O O . SER A 1 69 ? 4.84 0.525 2.686 1 98.06 69 SER A O 1
ATOM 534 N N . ALA A 1 70 ? 5.156 -1.625 3.113 1 97.81 70 ALA A N 1
ATOM 535 C CA . ALA A 1 70 ? 6.562 -1.585 2.717 1 97.81 70 ALA A CA 1
ATOM 536 C C . ALA A 1 70 ? 6.734 -2.02 1.265 1 97.81 70 ALA A C 1
ATOM 538 O O . ALA A 1 70 ? 7.863 -2.174 0.787 1 97.81 70 ALA A O 1
ATOM 539 N N . VAL A 1 71 ? 5.652 -2.221 0.577 1 98.62 71 VAL A N 1
ATOM 540 C CA . VAL A 1 71 ? 5.707 -2.695 -0.802 1 98.62 71 VAL A CA 1
ATOM 541 C C . VAL A 1 71 ? 6.414 -1.663 -1.676 1 98.62 71 VAL A C 1
ATOM 543 O O . VAL A 1 71 ? 7.359 -1.993 -2.396 1 98.62 71 VAL A O 1
ATOM 546 N N . GLY A 1 72 ? 6.008 -0.396 -1.578 1 97.94 72 GLY A N 1
ATOM 547 C CA . GLY A 1 72 ? 6.652 0.647 -2.359 1 97.94 72 GLY A CA 1
ATOM 548 C C . GLY A 1 72 ? 8.133 0.792 -2.053 1 97.94 72 GLY A C 1
ATOM 549 O O . GLY A 1 72 ? 8.945 0.946 -2.965 1 97.94 72 GLY A O 1
ATOM 550 N N . TYR A 1 73 ? 8.461 0.618 -0.788 1 97.19 73 TYR A N 1
ATOM 551 C CA . TYR A 1 73 ? 9.828 0.744 -0.294 1 97.19 73 TYR A CA 1
ATOM 552 C C . TYR A 1 73 ? 10.734 -0.323 -0.905 1 97.19 73 TYR A C 1
ATOM 554 O O . TYR A 1 73 ? 11.898 -0.064 -1.193 1 97.19 73 TYR A O 1
ATOM 562 N N . THR A 1 74 ? 10.211 -1.5 -1.218 1 97.5 74 THR A N 1
ATOM 563 C CA . THR A 1 74 ? 11.016 -2.648 -1.617 1 97.5 74 THR A CA 1
ATOM 564 C C . THR A 1 74 ? 10.891 -2.896 -3.117 1 97.5 74 THR A C 1
ATOM 566 O O . THR A 1 74 ? 11.609 -3.736 -3.672 1 97.5 74 THR A O 1
ATOM 569 N N . MET A 1 75 ? 10.109 -2.139 -3.793 1 98.19 75 MET A N 1
ATOM 570 C CA . MET A 1 75 ? 9.719 -2.477 -5.16 1 98.19 75 MET A CA 1
ATOM 571 C C . MET A 1 75 ? 10.914 -2.363 -6.105 1 98.19 75 MET A C 1
ATOM 573 O O . MET A 1 75 ? 10.977 -3.061 -7.121 1 98.19 75 MET A O 1
ATOM 577 N N . ASP A 1 76 ? 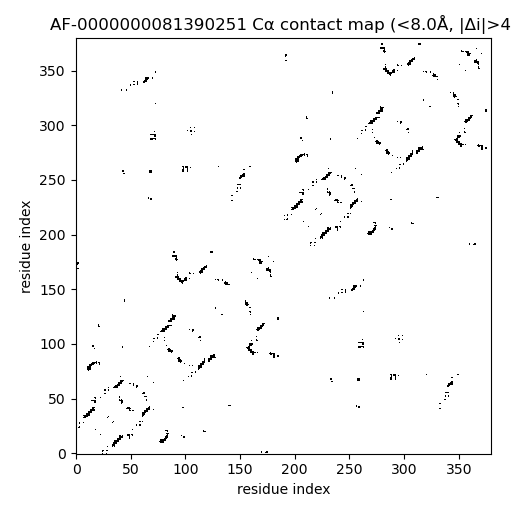11.859 -1.564 -5.789 1 95.94 76 ASP A N 1
ATOM 578 C CA . ASP A 1 76 ? 13.016 -1.368 -6.66 1 95.94 76 ASP A CA 1
ATOM 579 C C . ASP A 1 76 ? 13.812 -2.662 -6.816 1 95.94 76 ASP A C 1
ATOM 581 O O . ASP A 1 76 ? 14.5 -2.855 -7.82 1 95.94 76 ASP A O 1
ATOM 585 N N . GLU A 1 77 ? 13.719 -3.541 -5.875 1 96.5 77 GLU A N 1
ATOM 586 C CA . GLU A 1 77 ? 14.492 -4.777 -5.961 1 96.5 77 GLU A CA 1
ATOM 587 C C . GLU A 1 77 ? 13.641 -5.918 -6.516 1 96.5 77 GLU A C 1
ATOM 589 O O . GLU A 1 77 ? 14.133 -7.039 -6.68 1 96.5 77 GLU A O 1
ATOM 594 N N . VAL A 1 78 ? 12.406 -5.715 -6.762 1 98.56 78 VAL A N 1
ATOM 595 C CA . VAL A 1 78 ? 11.484 -6.723 -7.266 1 98.56 78 VAL A CA 1
ATOM 596 C C . VAL A 1 78 ? 11.57 -6.793 -8.789 1 98.56 78 VAL A C 1
ATOM 598 O O . VAL A 1 78 ? 11.625 -5.762 -9.461 1 98.56 78 VAL A O 1
ATOM 601 N N . ASP A 1 79 ? 11.586 -7.973 -9.297 1 98.62 79 ASP A N 1
ATOM 602 C CA . ASP A 1 79 ? 11.586 -8.148 -10.75 1 98.62 79 ASP A CA 1
ATOM 603 C C . ASP A 1 79 ? 10.18 -8.391 -11.273 1 98.62 79 ASP A C 1
ATOM 605 O O . ASP A 1 79 ? 9.859 -8.023 -12.406 1 98.62 79 ASP A O 1
ATOM 609 N N . MET A 1 80 ? 9.398 -9.031 -10.461 1 98.56 80 MET A N 1
ATOM 610 C CA . MET A 1 80 ? 8.023 -9.32 -10.867 1 98.56 80 MET A CA 1
ATOM 611 C C . MET A 1 80 ? 7.129 -9.508 -9.648 1 98.56 80 MET A C 1
ATOM 613 O O . MET A 1 80 ? 7.609 -9.828 -8.562 1 98.56 80 MET A O 1
ATOM 617 N N . VAL A 1 81 ? 5.867 -9.289 -9.867 1 98.81 81 VAL A N 1
ATOM 618 C CA . VAL A 1 81 ? 4.836 -9.547 -8.859 1 98.81 81 VAL A CA 1
ATOM 619 C C . VAL A 1 81 ? 4.004 -10.758 -9.273 1 98.81 81 VAL A C 1
ATOM 621 O O . VAL A 1 81 ? 3.643 -10.906 -10.445 1 98.81 81 VAL A O 1
ATOM 624 N N . PHE A 1 82 ? 3.779 -11.617 -8.32 1 98.06 82 PHE A N 1
ATOM 625 C CA . PHE A 1 82 ? 2.955 -12.797 -8.539 1 98.06 82 PHE A CA 1
ATOM 626 C C . PHE A 1 82 ? 1.801 -12.844 -7.551 1 98.06 82 PHE A C 1
ATOM 628 O O . PHE A 1 82 ? 2.016 -12.789 -6.336 1 98.06 82 PHE A O 1
ATOM 635 N N . VAL A 1 83 ? 0.596 -12.938 -8.078 1 98.38 83 VAL A N 1
ATOM 636 C CA . VAL A 1 83 ? -0.576 -13.039 -7.219 1 98.38 83 VAL A CA 1
ATOM 637 C C . VAL A 1 83 ? -1.512 -14.133 -7.742 1 98.38 83 VAL A C 1
ATOM 639 O O . VAL A 1 83 ? -1.42 -14.531 -8.906 1 98.38 83 VAL A O 1
ATOM 642 N N . GLY A 1 84 ? -2.305 -14.641 -6.844 1 97.88 84 GLY A N 1
ATOM 643 C CA . GLY A 1 84 ? -3.447 -15.438 -7.254 1 97.88 84 GLY A CA 1
ATOM 644 C C . GLY A 1 84 ? -4.672 -14.609 -7.586 1 97.88 84 GLY A C 1
ATOM 645 O O . GLY A 1 84 ? -4.57 -13.391 -7.773 1 97.88 84 GLY A O 1
ATOM 646 N N . ALA A 1 85 ? -5.766 -15.312 -7.723 1 97.62 85 ALA A N 1
ATOM 647 C CA . ALA A 1 85 ? -7.051 -14.656 -7.93 1 97.62 85 ALA A CA 1
ATOM 648 C C . ALA A 1 85 ? -8.195 -15.484 -7.348 1 97.62 85 ALA A C 1
ATOM 650 O O . ALA A 1 85 ? -8.172 -16.719 -7.41 1 97.62 85 ALA A O 1
ATOM 651 N N . ASP A 1 86 ? -9.109 -14.766 -6.746 1 95.56 86 ASP A N 1
ATOM 652 C CA . ASP A 1 86 ? -10.359 -15.391 -6.32 1 95.56 86 ASP A CA 1
ATOM 653 C C . ASP A 1 86 ? -11.375 -15.406 -7.461 1 95.56 86 ASP A C 1
ATOM 655 O O . ASP A 1 86 ? -12.336 -16.188 -7.43 1 95.56 86 ASP A O 1
ATOM 659 N N . GLY A 1 87 ? -11.148 -14.523 -8.414 1 95.38 87 GLY A N 1
ATOM 660 C CA . GLY A 1 87 ? -11.961 -14.445 -9.617 1 95.38 87 GLY A CA 1
ATOM 661 C C . GLY A 1 87 ? -11.289 -13.664 -10.734 1 95.38 87 GLY A C 1
ATOM 662 O O . GLY A 1 87 ? -10.57 -12.695 -10.484 1 95.38 87 GLY A O 1
ATOM 663 N N . VAL A 1 88 ? -11.516 -14.141 -11.93 1 96.25 88 VAL A N 1
ATOM 664 C CA . VAL A 1 88 ? -11.117 -13.422 -13.133 1 96.25 88 VAL A CA 1
ATOM 665 C C . VAL A 1 88 ? -12.352 -12.961 -13.898 1 96.25 88 VAL A C 1
ATOM 667 O O . VAL A 1 88 ? -13.188 -13.781 -14.297 1 96.25 88 VAL A O 1
ATOM 670 N N . VAL A 1 89 ? -12.414 -11.664 -14.094 1 95.06 89 VAL A N 1
ATOM 671 C CA . VAL A 1 89 ? -13.656 -11.133 -14.648 1 95.06 89 VAL A CA 1
ATOM 672 C C . VAL A 1 89 ? -13.5 -10.922 -16.156 1 95.06 89 VAL A C 1
ATOM 674 O O . VAL A 1 89 ? -12.391 -11.016 -16.688 1 95.06 89 VAL A O 1
ATOM 677 N N . GLU A 1 90 ? -14.5 -10.594 -16.844 1 91.19 90 GLU A N 1
ATOM 678 C CA . GLU A 1 90 ? -14.57 -10.539 -18.297 1 91.19 90 GLU A CA 1
ATOM 679 C C . GLU A 1 90 ? -13.633 -9.477 -18.859 1 91.19 90 GLU A C 1
ATOM 681 O O . GLU A 1 90 ? -13.086 -9.633 -19.953 1 91.19 90 GLU A O 1
ATOM 686 N N . SER A 1 91 ? -13.453 -8.445 -18.125 1 90.75 91 SER A N 1
ATOM 687 C CA . SER A 1 91 ? -12.594 -7.352 -18.578 1 90.75 91 SER A CA 1
ATOM 688 C C . SER A 1 91 ? -11.125 -7.766 -18.594 1 90.75 91 SER A C 1
ATOM 690 O O . SER A 1 91 ? -10.281 -7.07 -19.156 1 90.75 91 SER A O 1
ATOM 692 N N . GLY A 1 92 ? -10.906 -8.906 -17.938 1 94.75 92 GLY A N 1
ATOM 693 C CA . GLY A 1 92 ? -9.523 -9.352 -17.781 1 94.75 92 GLY A CA 1
ATOM 694 C C . GLY A 1 92 ? -8.914 -8.961 -16.453 1 94.75 92 GLY A C 1
ATOM 695 O O . GLY A 1 92 ? -7.766 -9.305 -16.156 1 94.75 92 GLY A O 1
ATOM 696 N N . GLY A 1 93 ? -9.711 -8.195 -15.672 1 96.75 93 GLY A N 1
ATOM 697 C CA . GLY A 1 93 ? -9.273 -7.879 -14.32 1 96.75 93 GLY A CA 1
ATOM 698 C C . GLY A 1 93 ? -9.477 -9.023 -13.352 1 96.75 93 GLY A C 1
ATOM 699 O O . GLY A 1 93 ? -9.992 -10.078 -13.727 1 96.75 93 GLY A O 1
ATOM 700 N N . ILE A 1 94 ? -9.023 -8.828 -12.141 1 97.38 94 ILE A N 1
ATOM 701 C CA . ILE A 1 94 ? -9.164 -9.914 -11.18 1 97.38 94 ILE A CA 1
ATOM 702 C C . ILE A 1 94 ? -9.742 -9.383 -9.875 1 97.38 94 ILE A C 1
ATOM 704 O O . ILE A 1 94 ? -9.641 -8.188 -9.586 1 97.38 94 ILE A O 1
ATOM 708 N N . ILE A 1 95 ? -10.438 -10.234 -9.18 1 96.62 95 ILE A N 1
ATOM 709 C CA . ILE A 1 95 ? -10.828 -10.055 -7.785 1 96.62 95 ILE A CA 1
ATOM 710 C C . ILE A 1 95 ? -9.914 -10.891 -6.887 1 96.62 95 ILE A C 1
ATOM 712 O O . ILE A 1 95 ? -9.742 -12.086 -7.117 1 96.62 95 ILE A O 1
ATOM 716 N N . ASN A 1 96 ? -9.344 -10.281 -5.941 1 97.06 96 ASN A N 1
ATOM 717 C CA . ASN A 1 96 ? -8.414 -10.984 -5.062 1 97.06 96 ASN A CA 1
ATOM 718 C C . ASN A 1 96 ? -8.312 -10.305 -3.701 1 97.06 96 ASN A C 1
ATOM 720 O O . ASN A 1 96 ? -9.023 -9.336 -3.43 1 97.06 96 ASN A O 1
ATOM 724 N N . MET A 1 97 ? -7.473 -10.891 -2.928 1 96.75 97 MET A N 1
ATOM 725 C CA . MET A 1 97 ? -7.23 -10.406 -1.571 1 96.75 97 MET A CA 1
ATOM 726 C C . MET A 1 97 ? -6.973 -8.898 -1.568 1 96.75 97 MET A C 1
ATOM 728 O O . MET A 1 97 ? -6.293 -8.383 -2.455 1 96.75 97 MET A O 1
ATOM 732 N N . MET A 1 98 ? -7.484 -8.188 -0.513 1 97.25 98 MET A N 1
ATOM 733 C CA . MET A 1 98 ? -7.23 -6.762 -0.331 1 97.25 98 MET A CA 1
ATOM 734 C C . MET A 1 98 ? -5.738 -6.465 -0.4 1 97.25 98 MET A C 1
ATOM 736 O O . MET A 1 98 ? -4.93 -7.156 0.222 1 97.25 98 MET A O 1
ATOM 740 N N . GLY A 1 99 ? -5.402 -5.461 -1.163 1 98.06 99 GLY A N 1
ATOM 741 C CA . GLY A 1 99 ? -4.012 -5.074 -1.338 1 98.06 99 GLY A CA 1
ATOM 742 C C . GLY A 1 99 ? -3.469 -5.402 -2.715 1 98.06 99 GLY A C 1
ATOM 743 O O . GLY A 1 99 ? -2.445 -4.855 -3.133 1 98.06 99 GLY A O 1
ATOM 744 N N . THR A 1 100 ? -4.129 -6.344 -3.416 1 98.56 100 THR A N 1
ATOM 745 C CA . THR A 1 100 ? -3.689 -6.738 -4.75 1 98.56 100 THR A CA 1
ATOM 746 C C . THR A 1 100 ? -3.725 -5.551 -5.707 1 98.56 100 THR A C 1
ATOM 748 O O . THR A 1 100 ? -2.752 -5.289 -6.414 1 98.56 100 THR A O 1
ATOM 751 N N . TYR A 1 101 ? -4.812 -4.816 -5.68 1 98.56 101 TYR A N 1
ATOM 752 C CA . TYR A 1 101 ? -4.961 -3.645 -6.535 1 98.56 101 TYR A CA 1
ATOM 753 C C . TYR A 1 101 ? -3.861 -2.625 -6.262 1 98.56 101 TYR A C 1
ATOM 755 O O . TYR A 1 101 ? -3.195 -2.158 -7.191 1 98.56 101 TYR A O 1
ATOM 763 N N . GLN A 1 102 ? -3.621 -2.322 -5.004 1 98.69 102 GLN A N 1
ATOM 764 C CA . GLN A 1 102 ? -2.609 -1.356 -4.594 1 98.69 102 GLN A CA 1
ATOM 765 C C . GLN A 1 102 ? -1.217 -1.79 -5.043 1 98.69 102 GLN A C 1
ATOM 767 O O . GLN A 1 102 ? -0.444 -0.978 -5.555 1 98.69 102 GLN A O 1
ATOM 772 N N . ILE A 1 103 ? -0.908 -3.035 -4.855 1 98.88 103 ILE A N 1
ATOM 773 C CA . ILE A 1 103 ? 0.392 -3.566 -5.246 1 98.88 103 ILE A CA 1
ATOM 774 C C . ILE A 1 103 ? 0.552 -3.475 -6.762 1 98.88 103 ILE A C 1
ATOM 776 O O . ILE A 1 103 ? 1.621 -3.111 -7.258 1 98.88 103 ILE A O 1
ATOM 780 N N . ALA A 1 104 ? -0.489 -3.768 -7.48 1 98.81 104 ALA A N 1
ATOM 781 C CA . ALA A 1 104 ? -0.449 -3.682 -8.938 1 98.81 104 ALA A CA 1
ATOM 782 C C . ALA A 1 104 ? -0.208 -2.246 -9.398 1 98.81 104 ALA A C 1
ATOM 784 O O . ALA A 1 104 ? 0.534 -2.01 -10.352 1 98.81 104 ALA A O 1
ATOM 785 N N . LEU A 1 105 ? -0.835 -1.294 -8.758 1 98.44 105 LEU A N 1
ATOM 786 C CA . LEU A 1 105 ? -0.624 0.118 -9.055 1 98.44 105 LEU A CA 1
ATOM 787 C C . LEU A 1 105 ? 0.836 0.505 -8.844 1 98.44 105 LEU A C 1
ATOM 789 O O . LEU A 1 105 ? 1.437 1.164 -9.695 1 98.44 105 LEU A O 1
ATOM 793 N N . VAL A 1 106 ? 1.392 0.083 -7.738 1 98.56 106 VAL A N 1
ATOM 794 C CA . VAL A 1 106 ? 2.775 0.402 -7.398 1 98.56 106 VAL A CA 1
ATOM 795 C C . VAL A 1 106 ? 3.717 -0.24 -8.414 1 98.56 106 VAL A C 1
ATOM 797 O O . VAL A 1 106 ? 4.629 0.416 -8.93 1 98.56 106 VAL A O 1
ATOM 800 N N . ALA A 1 107 ? 3.461 -1.488 -8.68 1 98.75 107 ALA A N 1
ATOM 801 C CA . ALA A 1 107 ? 4.281 -2.205 -9.648 1 98.75 107 ALA A CA 1
ATOM 802 C C . ALA A 1 107 ? 4.246 -1.516 -11.008 1 98.75 107 ALA A C 1
ATOM 804 O O . ALA A 1 107 ? 5.289 -1.326 -11.648 1 98.75 107 ALA A O 1
ATOM 805 N N . HIS A 1 108 ? 3.076 -1.139 -11.43 1 98.19 108 HIS A N 1
ATOM 806 C CA . HIS A 1 108 ? 2.891 -0.463 -12.703 1 98.19 108 HIS A CA 1
ATOM 807 C C . HIS A 1 108 ? 3.658 0.855 -12.75 1 98.19 108 HIS A C 1
ATOM 809 O O . HIS A 1 108 ? 4.301 1.172 -13.75 1 98.19 108 HIS A O 1
ATOM 815 N N . SER A 1 109 ? 3.623 1.585 -11.688 1 96.44 109 SER A N 1
ATOM 816 C CA . SER A 1 109 ? 4.309 2.869 -11.609 1 96.44 109 SER A CA 1
ATOM 817 C C . SER A 1 109 ? 5.82 2.697 -11.719 1 96.44 109 SER A C 1
ATOM 819 O O . SER A 1 109 ? 6.539 3.646 -12.039 1 96.44 109 SER A O 1
ATOM 821 N N . MET A 1 110 ? 6.277 1.512 -11.484 1 96.62 110 MET A N 1
ATOM 822 C CA . MET A 1 110 ? 7.715 1.262 -11.492 1 96.62 110 MET A CA 1
ATOM 823 C C . MET A 1 110 ? 8.094 0.276 -12.594 1 96.62 110 MET A C 1
ATOM 825 O O . MET A 1 110 ? 9.188 -0.295 -12.57 1 96.62 110 MET A O 1
ATOM 829 N N . ASP A 1 111 ? 7.191 -0.004 -13.43 1 97.81 111 ASP A N 1
ATOM 830 C CA . ASP A 1 111 ? 7.395 -0.811 -14.633 1 97.81 111 ASP A CA 1
ATOM 831 C C . ASP A 1 111 ? 7.77 -2.246 -14.273 1 97.81 111 ASP A C 1
ATOM 833 O O . ASP A 1 111 ? 8.688 -2.818 -14.859 1 97.81 111 ASP A O 1
ATOM 837 N N . LYS A 1 112 ? 7.184 -2.775 -13.25 1 98.56 112 LYS A N 1
ATOM 838 C CA . LYS A 1 112 ? 7.336 -4.18 -12.875 1 98.56 112 LYS A CA 1
ATOM 839 C C . LYS A 1 112 ? 6.152 -5.008 -13.367 1 98.56 112 LYS A C 1
ATOM 841 O O . LYS A 1 112 ? 4.996 -4.625 -13.18 1 98.56 112 LYS A O 1
ATOM 846 N N . PRO A 1 113 ? 6.383 -6.105 -14.047 1 98.5 113 PRO A N 1
ATOM 847 C CA . PRO A 1 113 ? 5.262 -6.922 -14.516 1 98.5 113 PRO A CA 1
ATOM 848 C C . PRO A 1 113 ? 4.492 -7.574 -13.375 1 98.5 113 PRO A C 1
ATOM 850 O O . PRO A 1 113 ? 5.086 -7.953 -12.359 1 98.5 113 PRO A O 1
ATOM 853 N N . VAL A 1 114 ? 3.186 -7.688 -13.531 1 98.75 114 VAL A N 1
ATOM 854 C CA . VAL A 1 114 ? 2.293 -8.344 -12.586 1 98.75 114 VAL A CA 1
ATOM 855 C C . VAL A 1 114 ? 1.679 -9.586 -13.227 1 98.75 114 VAL A C 1
ATOM 857 O O . VAL A 1 114 ? 0.917 -9.477 -14.188 1 98.75 114 VAL A O 1
ATOM 860 N N . TYR A 1 115 ? 1.991 -10.703 -12.664 1 98.25 115 TYR A N 1
ATOM 861 C CA . TYR A 1 115 ? 1.499 -11.977 -13.164 1 98.25 115 TYR A CA 1
ATOM 862 C C . TYR A 1 115 ? 0.447 -12.562 -12.234 1 98.25 115 TYR A C 1
ATOM 864 O O . TYR A 1 115 ? 0.585 -12.492 -11.008 1 98.25 115 TYR A O 1
ATOM 872 N N . VAL A 1 116 ? -0.565 -13.117 -12.852 1 98.12 116 VAL A N 1
ATOM 873 C CA . VAL A 1 116 ? -1.659 -13.727 -12.102 1 98.12 116 VAL A CA 1
ATOM 874 C C . VAL A 1 116 ? -1.728 -15.219 -12.398 1 98.12 116 VAL A C 1
ATOM 876 O O . VAL A 1 116 ? -1.704 -15.625 -13.562 1 98.12 116 VAL A O 1
ATOM 879 N N . ALA A 1 117 ? -1.731 -16.016 -11.398 1 96.94 117 ALA A N 1
ATOM 880 C CA . ALA A 1 117 ? -1.991 -17.438 -11.555 1 96.94 117 ALA A CA 1
ATOM 881 C C . ALA A 1 117 ? -3.396 -17.797 -11.078 1 96.94 117 ALA A C 1
ATOM 883 O O . ALA A 1 117 ? -3.723 -17.625 -9.898 1 96.94 117 ALA A O 1
ATOM 884 N N . ALA A 1 118 ? -4.219 -18.266 -11.977 1 95.19 118 ALA A N 1
ATOM 885 C CA . ALA A 1 118 ? -5.602 -18.578 -11.633 1 95.19 118 ALA A CA 1
ATOM 886 C C . ALA A 1 118 ? -6.141 -19.719 -12.492 1 95.19 118 ALA A C 1
ATOM 888 O O . ALA A 1 118 ? -5.832 -19.812 -13.68 1 95.19 118 ALA A O 1
ATOM 889 N N . GLU A 1 119 ? -6.965 -20.531 -11.922 1 93.81 119 GLU A N 1
ATOM 890 C CA . GLU A 1 119 ? -7.656 -21.578 -12.656 1 93.81 119 GLU A CA 1
ATOM 891 C C . GLU A 1 119 ? -8.836 -21.016 -13.453 1 93.81 119 GLU A C 1
ATOM 893 O O . GLU A 1 119 ? -9.516 -20.109 -12.992 1 93.81 119 GLU A O 1
ATOM 898 N N . SER A 1 120 ? -9.094 -21.578 -14.539 1 90.81 120 SER A N 1
ATOM 899 C CA . SER A 1 120 ? -10.125 -21.078 -15.445 1 90.81 120 SER A CA 1
ATOM 900 C C . SER A 1 120 ? -11.508 -21.172 -14.82 1 90.81 120 SER A C 1
ATOM 902 O O . SER A 1 120 ? -12.422 -20.422 -15.188 1 90.81 120 SER A O 1
ATOM 904 N N . TYR A 1 121 ? -11.688 -22.109 -13.914 1 91.25 121 TYR A N 1
ATOM 905 C CA . TYR A 1 121 ? -13 -22.25 -13.297 1 91.25 121 TYR A CA 1
ATOM 906 C C . TYR A 1 121 ? -13.336 -21.031 -12.445 1 91.25 121 TYR A C 1
ATOM 908 O O . TYR A 1 121 ? -14.492 -20.812 -12.078 1 91.25 121 TYR A O 1
ATOM 916 N N . LYS A 1 122 ? -12.406 -20.172 -12.141 1 92.88 122 LYS A N 1
ATOM 917 C CA . LYS A 1 122 ? -12.609 -18.953 -11.375 1 92.88 122 LYS A CA 1
ATOM 918 C C . LYS A 1 122 ? -12.992 -17.781 -12.281 1 92.88 122 LYS A C 1
ATOM 920 O O . LYS A 1 122 ? -13.094 -16.641 -11.828 1 92.88 122 LYS A O 1
ATOM 925 N N . PHE A 1 123 ? -13.094 -18.078 -13.602 1 92.06 123 PHE A N 1
ATOM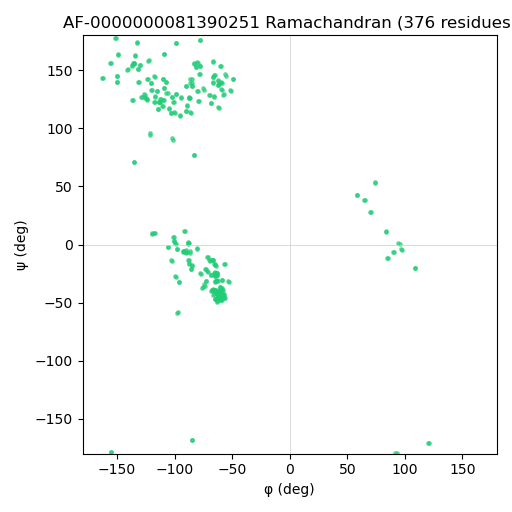 926 C CA . PHE A 1 123 ? -13.539 -17.031 -14.516 1 92.06 123 PHE A CA 1
ATOM 927 C C . PHE A 1 123 ? -15.016 -16.703 -14.297 1 92.06 123 PHE A C 1
ATOM 929 O O . PHE A 1 123 ? -15.836 -17.609 -14.172 1 92.06 123 PHE A O 1
ATOM 936 N N . ALA A 1 124 ? -15.297 -15.484 -14.133 1 90.81 124 ALA A N 1
ATOM 937 C CA . ALA A 1 124 ? -16.656 -15.055 -13.836 1 90.81 124 ALA A CA 1
ATOM 938 C C . ALA A 1 124 ? -17.156 -14.039 -14.867 1 90.81 124 ALA A C 1
ATOM 940 O O . ALA A 1 124 ? -16.391 -13.172 -15.305 1 90.81 124 ALA A O 1
ATOM 941 N N . ARG A 1 125 ? -18.438 -14.188 -15.164 1 88.69 125 ARG A N 1
ATOM 942 C CA . ARG A 1 125 ? -19.078 -13.234 -16.062 1 88.69 125 ARG A CA 1
ATOM 943 C C . ARG A 1 125 ? -19.516 -11.984 -15.305 1 88.69 125 ARG A C 1
ATOM 945 O O . ARG A 1 125 ? -20.703 -11.852 -14.961 1 88.69 125 ARG A O 1
ATOM 952 N N . MET A 1 126 ? -18.609 -11.172 -15.016 1 88.75 126 MET A N 1
ATOM 953 C CA . MET A 1 126 ? -18.844 -9.906 -14.32 1 88.75 126 MET A CA 1
ATOM 954 C C . MET A 1 126 ? -18.031 -8.781 -14.953 1 88.75 126 MET A C 1
ATOM 956 O O . MET A 1 126 ? -17 -9.039 -15.586 1 88.75 126 MET A O 1
ATOM 960 N N . TYR A 1 127 ? -18.578 -7.539 -14.766 1 86.69 127 TYR A N 1
ATOM 961 C CA . TYR A 1 127 ? -17.906 -6.379 -15.328 1 86.69 127 TYR A CA 1
ATOM 962 C C . TYR A 1 127 ? -17.859 -5.234 -14.32 1 86.69 127 TYR A C 1
ATOM 964 O O . TYR A 1 127 ? -18.516 -4.203 -14.516 1 86.69 127 TYR A O 1
ATOM 972 N N . PRO A 1 128 ? -17.062 -5.449 -13.344 1 88.38 128 PRO A N 1
ATOM 973 C CA . PRO A 1 128 ? -16.953 -4.34 -12.398 1 88.38 128 PRO A CA 1
ATOM 974 C C . PRO A 1 128 ? -16.297 -3.104 -13.008 1 88.38 128 PRO A C 1
ATOM 976 O O . PRO A 1 128 ? -15.328 -3.227 -13.766 1 88.38 128 PRO A O 1
ATOM 979 N N . LEU A 1 129 ? -16.859 -1.935 -12.648 1 81.69 129 LEU A N 1
ATOM 980 C CA . LEU A 1 129 ? -16.281 -0.68 -13.117 1 81.69 129 LEU A CA 1
ATOM 981 C C . LEU A 1 129 ? -15.398 -0.059 -12.039 1 81.69 129 LEU A C 1
ATOM 983 O O . LEU A 1 129 ? -14.453 0.672 -12.344 1 81.69 129 LEU A O 1
ATOM 987 N N . ASP A 1 130 ? -15.742 -0.358 -10.867 1 87.06 130 ASP A N 1
ATOM 988 C CA . ASP A 1 130 ? -14.953 0.159 -9.75 1 87.06 130 ASP A CA 1
ATOM 989 C C . ASP A 1 130 ? -15.016 -0.783 -8.547 1 87.06 130 ASP A C 1
ATOM 991 O O . ASP A 1 130 ? -15.578 -1.875 -8.641 1 87.06 130 ASP A O 1
ATOM 995 N N . GLN A 1 131 ? -14.289 -0.447 -7.48 1 90.38 131 GLN A N 1
ATOM 996 C CA . GLN A 1 131 ? -14.156 -1.266 -6.281 1 90.38 131 GLN A CA 1
ATOM 997 C C . GLN A 1 131 ? -15.516 -1.533 -5.645 1 90.38 131 GLN A C 1
ATOM 999 O O . GLN A 1 131 ? -15.75 -2.617 -5.105 1 90.38 131 GLN A O 1
ATOM 1004 N N . LYS A 1 132 ? -16.438 -0.654 -5.762 1 83.19 132 LYS A N 1
ATOM 1005 C CA . LYS A 1 132 ? -17.703 -0.721 -5.027 1 83.19 132 LYS A CA 1
ATOM 1006 C C . LYS A 1 132 ? -18.734 -1.537 -5.789 1 83.19 132 LYS A C 1
ATOM 1008 O O . LYS A 1 132 ? -19.844 -1.759 -5.297 1 83.19 132 LYS A O 1
ATOM 1013 N N . ASP A 1 133 ? -18.328 -2.064 -6.938 1 83.19 133 ASP A N 1
ATOM 1014 C CA . ASP A 1 133 ? -19.203 -2.934 -7.723 1 83.19 133 ASP A CA 1
ATOM 1015 C C . ASP A 1 133 ? -19.094 -4.387 -7.258 1 83.19 133 ASP A C 1
ATOM 1017 O O . ASP A 1 133 ? -19.859 -5.238 -7.688 1 83.19 133 ASP A O 1
ATOM 1021 N N . LEU A 1 134 ? -18.156 -4.613 -6.371 1 84.25 134 LEU A N 1
ATOM 1022 C CA . LEU A 1 134 ? -18 -5.961 -5.832 1 84.25 134 LEU A CA 1
ATOM 1023 C C . LEU A 1 134 ? -18.938 -6.199 -4.656 1 84.25 134 LEU A C 1
ATOM 1025 O O . LEU A 1 134 ? -19.188 -5.285 -3.869 1 84.25 134 LEU A O 1
ATOM 1029 N N . ALA A 1 135 ? -19.406 -7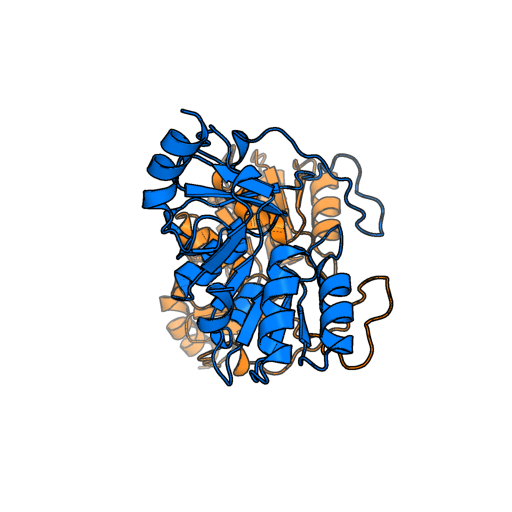.398 -4.656 1 79.44 135 ALA A N 1
ATOM 1030 C CA . ALA A 1 135 ? -20.125 -7.789 -3.453 1 79.44 135 ALA A CA 1
ATOM 1031 C C . ALA A 1 135 ? -19.234 -7.73 -2.223 1 79.44 135 ALA A C 1
ATOM 1033 O O . ALA A 1 135 ? -18.062 -8.117 -2.281 1 79.44 135 ALA A O 1
ATOM 1034 N N . PRO A 1 136 ? -19.844 -7.234 -1.206 1 72.88 136 PRO A N 1
ATOM 1035 C CA . PRO A 1 136 ? -19.031 -7.074 0.008 1 72.88 136 PRO A CA 1
ATOM 1036 C C . PRO A 1 136 ? -18.516 -8.406 0.546 1 72.88 136 PRO A C 1
ATOM 1038 O O . PRO A 1 136 ? -19.281 -9.367 0.676 1 72.88 136 PRO A O 1
ATOM 1041 N N . ALA A 1 137 ? -17.281 -8.594 0.608 1 85.5 137 ALA A N 1
ATOM 1042 C CA . ALA A 1 137 ? -16.609 -9.648 1.361 1 85.5 137 ALA A CA 1
ATOM 1043 C C . ALA A 1 137 ? -16.031 -9.109 2.664 1 85.5 137 ALA A C 1
ATOM 1045 O O . ALA A 1 137 ? -14.867 -8.711 2.707 1 85.5 137 ALA A O 1
ATOM 1046 N N . LEU A 1 138 ? -16.859 -9.18 3.654 1 89.12 138 LEU A N 1
ATOM 1047 C CA . LEU A 1 138 ? -16.469 -8.531 4.898 1 89.12 138 LEU A CA 1
ATOM 1048 C C . LEU A 1 138 ? -15.602 -9.453 5.75 1 89.12 138 LEU A C 1
ATOM 1050 O O . LEU A 1 138 ? -15.844 -10.664 5.809 1 89.12 138 LEU A O 1
ATOM 1054 N N . ARG A 1 139 ? -14.578 -8.859 6.336 1 90.94 139 ARG A N 1
ATOM 1055 C CA . ARG A 1 139 ? -13.656 -9.539 7.238 1 90.94 139 ARG A CA 1
ATOM 1056 C C . ARG A 1 139 ? -13.344 -8.68 8.461 1 90.94 139 ARG A C 1
ATOM 1058 O O . ARG A 1 139 ? -12.93 -7.531 8.328 1 90.94 139 ARG A O 1
ATOM 1065 N N . PRO A 1 140 ? -13.594 -9.266 9.656 1 91.56 140 PRO A N 1
ATOM 1066 C CA . PRO A 1 140 ? -13.234 -8.5 10.852 1 91.56 140 PRO A CA 1
ATOM 1067 C C . PRO A 1 140 ? -11.734 -8.219 10.938 1 91.56 140 PRO A C 1
ATOM 1069 O O . PRO A 1 140 ? -10.922 -9.07 10.562 1 91.56 140 PRO A O 1
ATOM 1072 N N . ILE A 1 141 ? -11.453 -7.066 11.383 1 94.31 141 ILE A N 1
ATOM 1073 C CA . ILE A 1 141 ? -10.062 -6.664 11.547 1 94.31 141 ILE A CA 1
ATOM 1074 C C . ILE A 1 141 ? -9.742 -6.5 13.031 1 94.31 141 ILE A C 1
ATOM 1076 O O . ILE A 1 141 ? -10.438 -5.777 13.742 1 94.31 141 ILE A O 1
ATOM 1080 N N . ASP A 1 142 ? -8.742 -7.172 13.469 1 93.12 142 ASP A N 1
ATOM 1081 C CA . ASP A 1 142 ? -8.25 -7.023 14.828 1 93.12 142 ASP A CA 1
ATOM 1082 C C . ASP A 1 142 ? -7.016 -6.121 14.867 1 93.12 142 ASP A C 1
ATOM 1084 O O . ASP A 1 142 ? -5.949 -6.5 14.391 1 93.12 142 ASP A O 1
ATOM 1088 N N . PHE A 1 143 ? -7.191 -4.965 15.5 1 93.5 143 PHE A N 1
ATOM 1089 C CA . PHE A 1 143 ? -6.086 -4.02 15.594 1 93.5 143 PHE A CA 1
ATOM 1090 C C . PHE A 1 143 ? -5.266 -4.27 16.859 1 93.5 143 PHE A C 1
ATOM 1092 O O . PHE A 1 143 ? -4.234 -3.633 17.078 1 93.5 143 PHE A O 1
ATOM 1099 N N . GLY A 1 144 ? -5.711 -5.168 17.672 1 89.81 144 GLY A N 1
ATOM 1100 C CA . GLY A 1 144 ? -5.012 -5.512 18.906 1 89.81 144 GLY A CA 1
ATOM 1101 C C . GLY A 1 144 ? -5.355 -4.598 20.062 1 89.81 144 GLY A C 1
ATOM 1102 O O . GLY A 1 144 ? -4.918 -4.828 21.188 1 89.81 144 GLY A O 1
ATOM 1103 N N . VAL A 1 145 ? -6.047 -3.461 19.797 1 90.38 145 VAL A N 1
ATOM 1104 C CA . VAL A 1 145 ? -6.527 -2.508 20.797 1 90.38 145 VAL A CA 1
ATOM 1105 C C . VAL A 1 145 ? -7.957 -2.092 20.469 1 90.38 145 VAL A C 1
ATOM 1107 O O . VAL A 1 145 ? -8.406 -2.242 19.328 1 90.38 145 VAL A O 1
ATOM 1110 N N . PRO A 1 146 ? -8.688 -1.652 21.484 1 91.62 146 PRO A N 1
ATOM 1111 C CA . PRO A 1 146 ? -10.055 -1.202 21.203 1 91.62 146 PRO A CA 1
ATOM 1112 C C . PRO A 1 146 ? -10.102 -0.051 20.203 1 91.62 146 PRO A C 1
ATOM 1114 O O . PRO A 1 146 ? -9.242 0.834 20.234 1 91.62 146 PRO A O 1
ATOM 1117 N N . ILE A 1 147 ? -11.039 -0.133 19.375 1 92.94 147 ILE A N 1
ATOM 1118 C CA . ILE A 1 147 ? -11.305 0.942 18.422 1 92.94 147 ILE A CA 1
ATOM 1119 C C . ILE A 1 147 ? -12.07 2.062 19.109 1 92.94 147 ILE A C 1
ATOM 1121 O O . ILE A 1 147 ? -13.031 1.806 19.844 1 92.94 147 ILE A O 1
ATOM 1125 N N . PRO A 1 148 ? -11.617 3.266 18.922 1 89.44 148 PRO A N 1
ATOM 1126 C CA . PRO A 1 148 ? -12.344 4.375 19.531 1 89.44 148 PRO A CA 1
ATOM 1127 C C . PRO A 1 148 ? -13.82 4.406 19.125 1 89.44 148 PRO A C 1
ATOM 1129 O O . PRO A 1 148 ? -14.164 4.043 18 1 89.44 148 PRO A O 1
ATOM 1132 N N . SER A 1 149 ? -14.695 4.832 20.062 1 89.62 149 SER A N 1
ATOM 1133 C CA . SER A 1 149 ? -16.125 4.906 19.797 1 89.62 149 SER A CA 1
ATOM 1134 C C . SER A 1 149 ? -16.438 5.828 18.625 1 89.62 149 SER A C 1
ATOM 1136 O O . SER A 1 149 ? -15.844 6.906 18.5 1 89.62 149 SER A O 1
ATOM 1138 N N . GLY A 1 150 ? -17.234 5.391 17.766 1 93.06 150 GLY A N 1
ATOM 1139 C CA . GLY A 1 150 ? -17.688 6.234 16.672 1 93.06 150 GLY A CA 1
ATOM 1140 C C . GLY A 1 150 ? -16.812 6.137 15.445 1 93.06 150 GLY A C 1
ATOM 1141 O O . GLY A 1 150 ? -17.109 6.73 14.406 1 93.06 150 GLY A O 1
ATOM 1142 N N . VAL A 1 151 ? -15.695 5.402 15.586 1 96.19 151 VAL A N 1
ATOM 1143 C CA . VAL A 1 151 ? -14.773 5.266 14.461 1 96.19 151 VAL A CA 1
ATOM 1144 C C . VAL A 1 151 ? -15.195 4.078 13.594 1 96.19 151 VAL A C 1
ATOM 1146 O O . VAL A 1 151 ? -15.422 2.979 14.102 1 96.19 151 VAL A O 1
ATOM 1149 N N . GLU A 1 152 ? -15.367 4.305 12.328 1 97.25 152 GLU A N 1
ATOM 1150 C CA . GLU A 1 152 ? -15.68 3.238 11.375 1 97.25 152 GLU A CA 1
ATOM 1151 C C . GLU A 1 152 ? -14.414 2.477 10.969 1 97.25 152 GLU A C 1
ATOM 1153 O O . GLU A 1 152 ? -13.305 2.99 11.109 1 97.25 152 GLU A O 1
ATOM 1158 N N . VAL A 1 153 ? -14.641 1.21 10.508 1 96.94 153 VAL A N 1
ATOM 1159 C CA . VAL A 1 153 ? -13.539 0.384 10.023 1 96.94 153 VAL A CA 1
ATOM 1160 C C . VAL A 1 153 ? -13.883 -0.173 8.641 1 96.94 153 VAL A C 1
ATOM 1162 O O . VAL A 1 153 ? -14.992 -0.675 8.43 1 96.94 153 VAL A O 1
ATOM 1165 N N . GLU A 1 154 ? -12.984 0.037 7.664 1 95.62 154 GLU A N 1
ATOM 1166 C CA . GLU A 1 154 ? -13.125 -0.653 6.387 1 95.62 154 GLU A CA 1
ATOM 1167 C C . GLU A 1 154 ? -12.875 -2.15 6.535 1 95.62 154 GLU A C 1
ATOM 1169 O O . GLU A 1 154 ? -11.773 -2.566 6.898 1 95.62 154 GLU A O 1
ATOM 1174 N N . THR A 1 155 ? -13.883 -2.963 6.164 1 95.31 155 THR A N 1
ATOM 1175 C CA . THR A 1 155 ? -13.758 -4.387 6.465 1 95.31 155 THR A CA 1
ATOM 1176 C C . THR A 1 155 ? -13.797 -5.215 5.184 1 95.31 155 THR A C 1
ATOM 1178 O O . THR A 1 155 ? -13.875 -6.441 5.234 1 95.31 155 THR A O 1
ATOM 1181 N N . SER A 1 156 ? -13.742 -4.547 4.02 1 93.94 156 SER A N 1
ATOM 1182 C CA . SER A 1 156 ? -13.695 -5.305 2.777 1 93.94 156 SER A CA 1
ATOM 1183 C C . SER A 1 156 ? -12.445 -6.168 2.699 1 93.94 156 SER A C 1
ATOM 1185 O O . SER A 1 156 ? -11.352 -5.711 3.029 1 93.94 156 SER A O 1
ATOM 1187 N N . ALA A 1 157 ? -12.609 -7.363 2.256 1 93.75 157 ALA A N 1
ATOM 1188 C CA . ALA A 1 157 ? -11.5 -8.32 2.258 1 93.75 157 ALA A CA 1
ATOM 1189 C C . ALA A 1 157 ? -10.906 -8.469 0.861 1 93.75 157 ALA A C 1
ATOM 1191 O O . ALA A 1 157 ? -9.82 -9.031 0.701 1 93.75 157 ALA A O 1
ATOM 1192 N N . ARG A 1 158 ? -11.609 -7.98 -0.13 1 95.56 158 ARG A N 1
ATOM 1193 C CA . ARG A 1 158 ? -11.195 -8.172 -1.517 1 95.56 158 ARG A CA 1
ATOM 1194 C C . ARG A 1 158 ? -11.203 -6.848 -2.275 1 95.56 158 ARG A C 1
ATOM 1196 O O . ARG A 1 158 ? -11.906 -5.914 -1.9 1 95.56 158 ARG A O 1
ATOM 1203 N N . ASP A 1 159 ? -10.414 -6.82 -3.256 1 96.94 159 ASP A N 1
ATOM 1204 C CA . ASP A 1 159 ? -10.414 -5.668 -4.152 1 96.94 159 ASP A CA 1
ATOM 1205 C C . ASP A 1 159 ? -10.391 -6.109 -5.613 1 96.94 159 ASP A C 1
ATOM 1207 O O . ASP A 1 159 ? -10.242 -7.297 -5.906 1 96.94 159 ASP A O 1
ATOM 1211 N N . TYR A 1 160 ? -10.734 -5.203 -6.457 1 97.19 160 TYR A N 1
ATOM 1212 C CA . TYR A 1 160 ? -10.727 -5.395 -7.906 1 97.19 160 TYR A CA 1
ATOM 1213 C C . TYR A 1 160 ? -9.5 -4.746 -8.531 1 97.19 160 TYR A C 1
ATOM 1215 O O . TYR A 1 160 ? -9.242 -3.561 -8.32 1 97.19 160 TYR A O 1
ATOM 1223 N N . THR A 1 161 ? -8.711 -5.527 -9.242 1 98 161 THR A N 1
ATOM 1224 C CA . THR A 1 161 ? -7.574 -5.012 -9.992 1 98 161 THR A CA 1
ATOM 1225 C C . THR A 1 161 ? -7.895 -4.945 -11.477 1 98 161 THR A C 1
ATOM 1227 O O . THR A 1 161 ? -8.055 -5.977 -12.133 1 98 161 THR A O 1
ATOM 1230 N N . PRO A 1 162 ? -7.98 -3.752 -12.055 1 97.25 162 PRO A N 1
ATOM 1231 C CA . PRO A 1 162 ? -8.258 -3.602 -13.484 1 97.25 162 PRO A CA 1
ATOM 1232 C C . PRO A 1 162 ? -7.207 -4.266 -14.367 1 97.25 162 PRO A C 1
ATOM 1234 O O . PRO A 1 162 ? -6.043 -4.375 -13.969 1 97.25 162 PRO A O 1
ATOM 1237 N N . PRO A 1 163 ? -7.582 -4.664 -15.578 1 97.12 163 PRO A N 1
ATOM 1238 C CA . PRO A 1 163 ? -6.688 -5.41 -16.469 1 97.12 163 PRO A CA 1
ATOM 1239 C C . PRO A 1 163 ? -5.465 -4.598 -16.891 1 97.12 163 PRO A C 1
ATOM 1241 O O . PRO A 1 163 ? -4.406 -5.168 -17.172 1 97.12 163 PRO A O 1
ATOM 1244 N N . LYS A 1 164 ? -5.539 -3.26 -16.906 1 97.19 164 LYS A N 1
ATOM 1245 C CA . LYS A 1 164 ? -4.434 -2.432 -17.375 1 97.19 164 LYS A CA 1
ATOM 1246 C C . LYS A 1 164 ? -3.213 -2.566 -16.469 1 97.19 164 LYS A C 1
ATOM 1248 O O . LYS A 1 164 ? -2.102 -2.205 -16.859 1 97.19 164 LYS A O 1
ATOM 1253 N N . TYR A 1 165 ? -3.422 -3.096 -15.25 1 98.12 165 TYR A N 1
ATOM 1254 C CA . TYR A 1 165 ? -2.311 -3.219 -14.312 1 98.12 165 TYR A CA 1
ATOM 1255 C C . TYR A 1 165 ? -1.772 -4.645 -14.289 1 98.12 165 TYR A C 1
ATOM 1257 O O . TYR A 1 165 ? -0.883 -4.965 -13.5 1 98.12 165 TYR A O 1
ATOM 1265 N N . LEU A 1 166 ? -2.332 -5.48 -15.125 1 98.38 166 LEU A N 1
ATOM 1266 C CA . LEU A 1 166 ? -1.931 -6.883 -15.172 1 98.38 166 LEU A CA 1
ATOM 1267 C C . LEU A 1 166 ? -1.177 -7.188 -16.469 1 98.38 166 LEU A C 1
ATOM 1269 O O . LEU A 1 166 ? -1.527 -6.676 -17.531 1 98.38 166 LEU A O 1
ATOM 1273 N N . THR A 1 167 ? -0.171 -8.039 -16.359 1 98 167 THR A N 1
ATOM 1274 C CA . THR A 1 167 ? 0.672 -8.328 -17.516 1 98 167 THR A CA 1
ATOM 1275 C C . THR A 1 167 ? 0.233 -9.617 -18.188 1 98 167 THR A C 1
ATOM 1277 O O . THR A 1 167 ? -0.063 -9.625 -19.391 1 98 167 THR A O 1
ATOM 1280 N N . LEU A 1 168 ? 0.229 -10.742 -17.484 1 97.19 168 LEU A N 1
ATOM 1281 C CA . LEU A 1 168 ? -0.192 -12.039 -18 1 97.19 168 LEU A CA 1
ATOM 1282 C C . LEU A 1 168 ? -0.978 -12.82 -16.953 1 97.19 168 LEU A C 1
ATOM 1284 O O . LEU A 1 168 ? -0.787 -12.617 -15.75 1 97.19 168 LEU A O 1
ATOM 1288 N N . LEU A 1 169 ? -1.854 -13.633 -17.406 1 96.31 169 LEU A N 1
ATOM 1289 C CA . LEU A 1 169 ? -2.572 -14.602 -16.578 1 96.31 169 LEU A CA 1
ATOM 1290 C C . LEU A 1 169 ? -2.143 -16.031 -16.906 1 96.31 169 LEU A C 1
ATOM 1292 O O . LEU A 1 169 ? -2.246 -16.453 -18.062 1 96.31 169 LEU A O 1
ATOM 1296 N N . PHE A 1 170 ? -1.632 -16.656 -15.945 1 95.62 170 PHE A N 1
ATOM 1297 C CA . PHE A 1 170 ? -1.29 -18.062 -16.078 1 95.62 170 PHE A CA 1
ATOM 1298 C C . PHE A 1 170 ? -2.461 -18.938 -15.656 1 95.62 170 PHE A C 1
ATOM 1300 O O . PHE A 1 170 ? -2.846 -18.969 -14.492 1 95.62 170 PHE A O 1
ATOM 1307 N N . THR A 1 171 ? -3.012 -19.688 -16.609 1 93.19 171 THR A N 1
ATOM 1308 C CA . THR A 1 171 ? -4.195 -20.5 -16.344 1 93.19 171 THR A CA 1
ATOM 1309 C C . THR A 1 171 ? -4.012 -21.922 -16.875 1 93.19 171 THR A C 1
ATOM 1311 O O . THR A 1 171 ? -2.984 -22.219 -17.484 1 93.19 171 THR A O 1
ATOM 1314 N N . ASP A 1 172 ? -4.973 -22.766 -16.578 1 92.12 172 ASP A N 1
ATOM 1315 C CA . ASP A 1 172 ? -4.977 -24.125 -17.109 1 92.12 172 ASP A CA 1
ATOM 1316 C C . ASP A 1 172 ? -5.316 -24.125 -18.609 1 92.12 172 ASP A C 1
ATOM 1318 O O . ASP A 1 172 ? -5.113 -25.125 -19.297 1 92.12 172 ASP A O 1
ATOM 1322 N N . LEU A 1 173 ? -5.75 -23 -19.109 1 89.56 173 LEU A N 1
ATOM 1323 C CA . LEU A 1 173 ? -6.016 -22.844 -20.531 1 89.56 173 LEU A CA 1
ATOM 1324 C C . LEU A 1 173 ? -4.777 -22.328 -21.266 1 89.56 173 LEU A C 1
ATOM 1326 O O . LEU A 1 173 ? -4.77 -22.234 -22.484 1 89.56 173 LEU A O 1
ATOM 1330 N N . GLY A 1 174 ? -3.744 -21.984 -20.469 1 91.25 174 GLY A N 1
ATOM 1331 C CA . GLY A 1 174 ? -2.529 -21.391 -21.016 1 91.25 174 GLY A CA 1
ATOM 1332 C C . GLY A 1 174 ? -2.225 -20.016 -20.453 1 91.25 174 GLY A C 1
ATOM 1333 O O . GLY A 1 174 ? -2.746 -19.641 -19.406 1 91.25 174 GLY A O 1
ATOM 1334 N N . VAL A 1 175 ? -1.252 -19.406 -21.078 1 93.81 175 VAL A N 1
ATOM 1335 C CA . VAL A 1 175 ? -0.868 -18.047 -20.703 1 93.81 175 VAL A CA 1
ATOM 1336 C C . VAL A 1 175 ? -1.69 -17.031 -21.5 1 93.81 175 VAL A C 1
ATOM 1338 O O . VAL A 1 175 ? -1.666 -17.047 -22.734 1 93.81 175 VAL A O 1
ATOM 1341 N N . LEU A 1 176 ? -2.445 -16.203 -20.781 1 94.12 176 LEU A N 1
ATOM 1342 C CA . LEU A 1 176 ? -3.354 -15.273 -21.438 1 94.12 176 LEU A CA 1
ATOM 1343 C C . LEU A 1 176 ? -2.967 -13.828 -21.125 1 94.12 176 LEU A C 1
ATOM 1345 O O . LEU A 1 176 ? -2.471 -13.539 -20.031 1 94.12 176 LEU A O 1
ATOM 1349 N N . THR A 1 177 ? -3.15 -12.969 -22.078 1 95.56 177 THR A N 1
ATOM 1350 C CA . THR A 1 177 ? -3.189 -11.547 -21.766 1 95.56 177 THR A CA 1
ATOM 1351 C C . THR A 1 177 ? -4.566 -11.141 -21.25 1 95.56 177 THR A C 1
ATOM 1353 O O . THR A 1 177 ? -5.566 -11.797 -21.547 1 95.56 177 THR A O 1
ATOM 1356 N N . PRO A 1 178 ? -4.578 -10.102 -20.438 1 94.69 178 PRO A N 1
ATOM 1357 C CA . PRO A 1 178 ? -5.879 -9.68 -19.906 1 94.69 178 PRO A CA 1
ATOM 1358 C C . PRO A 1 178 ? -6.91 -9.445 -21.016 1 94.69 178 PRO A C 1
ATOM 1360 O O . PRO A 1 178 ? -8.094 -9.742 -20.828 1 94.69 178 PRO A O 1
ATOM 1363 N N . SER A 1 179 ? -6.5 -9.023 -22.156 1 91.69 179 SER A N 1
ATOM 1364 C CA . SER A 1 179 ? -7.418 -8.703 -23.25 1 91.69 179 SER A CA 1
ATOM 1365 C C . SER A 1 179 ? -8.031 -9.969 -23.844 1 91.69 179 SER A C 1
ATOM 1367 O O . SER A 1 179 ? -9.117 -9.922 -24.422 1 91.69 179 SER A O 1
ATOM 1369 N N . VAL A 1 180 ? -7.414 -11.055 -23.688 1 90.62 180 VAL A N 1
ATOM 1370 C CA . VAL A 1 180 ? -7.84 -12.305 -24.312 1 90.62 180 VAL A CA 1
ATOM 1371 C C . VAL A 1 180 ? -8.828 -13.031 -23.406 1 90.62 180 VAL A C 1
ATOM 1373 O O . VAL A 1 180 ? -9.555 -13.914 -23.844 1 90.62 180 VAL A O 1
ATOM 1376 N N . VAL A 1 181 ? -8.906 -12.57 -22.172 1 88.44 181 VAL A N 1
ATOM 1377 C CA . VAL A 1 181 ? -9.711 -13.266 -21.172 1 88.44 181 VAL A CA 1
ATOM 1378 C C . VAL A 1 181 ? -11.172 -13.273 -21.609 1 88.44 181 VAL A C 1
ATOM 1380 O O . VAL A 1 181 ? -11.867 -14.281 -21.469 1 88.44 181 VAL A O 1
ATOM 1383 N N . SER A 1 182 ? -11.602 -12.133 -22.125 1 82.88 182 SER A N 1
ATOM 1384 C CA . SER A 1 182 ? -12.992 -12.031 -22.547 1 82.88 182 SER A CA 1
ATOM 1385 C C . SER A 1 182 ? -13.336 -13.102 -23.578 1 82.88 182 SER A C 1
ATOM 1387 O O . SER A 1 182 ? -14.383 -13.75 -23.5 1 82.88 182 SER A O 1
ATOM 1389 N N . ASP A 1 183 ? -12.461 -13.312 -24.484 1 84.69 183 ASP A N 1
ATOM 1390 C CA . ASP A 1 183 ? -12.672 -14.305 -25.531 1 84.69 183 ASP A CA 1
ATOM 1391 C C . ASP A 1 183 ? -12.711 -15.719 -24.953 1 84.69 183 ASP A C 1
ATOM 1393 O O . ASP A 1 183 ? -13.523 -16.547 -25.375 1 84.69 183 ASP A O 1
ATOM 1397 N N . GLU A 1 184 ? -11.891 -15.961 -24.031 1 83.75 184 GLU A N 1
ATOM 1398 C CA . GLU A 1 184 ? -11.836 -17.281 -23.406 1 83.75 184 GLU A CA 1
ATOM 1399 C C . GLU A 1 184 ? -13.102 -17.562 -22.594 1 83.75 184 GLU A C 1
ATOM 1401 O O . GLU A 1 184 ? -13.578 -18.703 -22.562 1 83.75 184 GLU A O 1
ATOM 1406 N N . LEU A 1 185 ? -13.547 -16.547 -21.922 1 79.56 185 LEU A N 1
ATOM 1407 C CA . LEU A 1 185 ? -14.766 -16.703 -21.141 1 79.56 185 LEU A CA 1
ATOM 1408 C C . LEU A 1 185 ? -15.938 -17.078 -22.031 1 79.56 185 LEU A C 1
ATOM 1410 O O . LEU A 1 185 ? -16.781 -17.891 -21.641 1 79.56 185 LEU A O 1
ATOM 1414 N N . ILE A 1 186 ? -15.969 -16.5 -23.188 1 72.5 186 ILE A N 1
ATOM 1415 C CA . ILE A 1 186 ? -17.016 -16.828 -24.141 1 72.5 186 ILE A CA 1
ATOM 1416 C C . ILE A 1 186 ? -16.953 -18.312 -24.484 1 72.5 186 ILE A C 1
ATOM 1418 O O . ILE A 1 186 ? -17.984 -19 -24.547 1 72.5 186 ILE A O 1
ATOM 1422 N N . GLN A 1 187 ? -15.836 -18.75 -24.594 1 76.19 187 GLN A N 1
ATOM 1423 C CA . GLN A 1 187 ? -15.641 -20.156 -24.969 1 76.19 187 GLN A CA 1
ATOM 1424 C C . GLN A 1 187 ? -16 -21.094 -23.828 1 76.19 187 GLN A C 1
ATOM 1426 O O . GLN A 1 187 ? -16.5 -22.188 -24.047 1 76.19 187 GLN A O 1
ATOM 1431 N N . LEU A 1 188 ? -15.789 -20.625 -22.656 1 74.19 188 LEU A N 1
ATOM 1432 C CA . LEU A 1 188 ? -16.047 -21.438 -21.484 1 74.19 188 LEU A CA 1
ATOM 1433 C C . LEU A 1 188 ? -17.547 -21.562 -21.219 1 74.19 188 LEU A C 1
ATOM 1435 O O . LEU A 1 188 ? -18 -22.547 -20.641 1 74.19 188 LEU A O 1
ATOM 1439 N N . TYR A 1 189 ? -18.266 -20.516 -21.516 1 70.12 189 TYR A N 1
ATOM 1440 C CA . TYR A 1 189 ? -19.688 -20.516 -21.188 1 70.12 189 TYR A CA 1
ATOM 1441 C C . TYR A 1 189 ? -20.531 -20.844 -22.406 1 70.12 189 TYR A C 1
ATOM 1443 O O . TYR A 1 189 ? -21.766 -20.875 -22.328 1 70.12 189 TYR A O 1
ATOM 1451 N N . LEU A 1 190 ? -19.922 -21.109 -23.578 1 58 190 LEU A N 1
ATOM 1452 C CA . LEU A 1 190 ? -20.656 -21.734 -24.672 1 58 190 LEU A CA 1
ATOM 1453 C C . LEU A 1 190 ? -20.797 -23.234 -24.438 1 58 190 LEU A C 1
ATOM 1455 O O . LEU A 1 190 ? -19.922 -23.844 -23.812 1 58 190 LEU A O 1
ATOM 1459 N N . MET B 1 1 ? -3.611 29.062 10.195 1 61.38 1 MET B N 1
ATOM 1460 C CA . MET B 1 1 ? -2.711 28.219 9.414 1 61.38 1 MET B CA 1
ATOM 1461 C C . MET B 1 1 ? -3.236 28.047 7.992 1 61.38 1 MET B C 1
ATOM 1463 O O . MET B 1 1 ? -4.406 27.703 7.793 1 61.38 1 MET B O 1
ATOM 1467 N N . LEU B 1 2 ? -2.424 28.469 7.016 1 65.69 2 LEU B N 1
ATOM 1468 C CA . LEU B 1 2 ? -2.752 28.531 5.598 1 65.69 2 LEU B CA 1
ATOM 1469 C C . LEU B 1 2 ? -3.197 27.172 5.074 1 65.69 2 LEU B C 1
ATOM 1471 O O . LEU B 1 2 ? -4.023 27.094 4.164 1 65.69 2 LEU B O 1
ATOM 1475 N N . SER B 1 3 ? -2.908 26.125 5.809 1 78.5 3 SER B N 1
ATOM 1476 C CA . SER B 1 3 ? -3.156 24.766 5.332 1 78.5 3 SER B CA 1
ATOM 1477 C C . SER B 1 3 ? -4.629 24.406 5.461 1 78.5 3 SER B C 1
ATOM 1479 O O . SER B 1 3 ? -5.156 23.641 4.648 1 78.5 3 SER B O 1
ATOM 1481 N N . GLN B 1 4 ? -5.32 25.094 6.398 1 82.38 4 GLN B N 1
ATOM 1482 C CA . GLN B 1 4 ? -6.719 24.719 6.598 1 82.38 4 GLN B CA 1
ATOM 1483 C C . GLN B 1 4 ? -7.582 25.203 5.434 1 82.38 4 GLN B C 1
ATOM 1485 O O . GLN B 1 4 ? -8.672 24.672 5.199 1 82.38 4 GLN B O 1
ATOM 1490 N N . ASP B 1 5 ? -7.105 26.172 4.707 1 85.31 5 ASP B N 1
ATOM 1491 C CA . ASP B 1 5 ? -7.859 26.719 3.58 1 85.31 5 ASP B CA 1
ATOM 1492 C C . ASP B 1 5 ? -7.98 25.703 2.453 1 85.31 5 ASP B C 1
ATOM 1494 O O . ASP B 1 5 ? -8.844 25.828 1.582 1 85.31 5 ASP B O 1
ATOM 1498 N N . PHE B 1 6 ? -7.215 24.672 2.523 1 90.12 6 PHE B N 1
ATOM 1499 C CA . PHE B 1 6 ? -7.242 23.625 1.494 1 90.12 6 PHE B CA 1
ATOM 1500 C C . PHE B 1 6 ? -8.289 22.578 1.818 1 90.12 6 PHE B C 1
ATOM 1502 O O . PHE B 1 6 ? -8.656 21.766 0.956 1 90.12 6 PHE B O 1
ATOM 1509 N N . ILE B 1 7 ? -8.727 22.594 3.078 1 94.31 7 ILE B N 1
ATOM 1510 C CA . ILE B 1 7 ? -9.789 21.688 3.49 1 94.31 7 ILE B CA 1
ATOM 1511 C C . ILE B 1 7 ? -11.148 22.297 3.186 1 94.31 7 ILE B C 1
ATOM 1513 O O . ILE B 1 7 ? -11.508 23.328 3.76 1 94.31 7 ILE B O 1
ATOM 1517 N N . PHE B 1 8 ? -11.852 21.703 2.275 1 94.81 8 PHE B N 1
ATOM 1518 C CA . PHE B 1 8 ? -13.148 22.25 1.877 1 94.81 8 PHE B CA 1
ATOM 1519 C C . PHE B 1 8 ? -14.273 21.359 2.379 1 94.81 8 PHE B C 1
ATOM 1521 O O . PHE B 1 8 ? -14.055 20.188 2.723 1 94.81 8 PHE B O 1
ATOM 1528 N N . ASP B 1 9 ? -15.461 21.906 2.379 1 96.31 9 ASP B N 1
ATOM 1529 C CA . ASP B 1 9 ? -16.609 21.188 2.912 1 96.31 9 ASP B CA 1
ATOM 1530 C C . ASP B 1 9 ? -16.938 19.969 2.064 1 96.31 9 ASP B C 1
ATOM 1532 O O . ASP B 1 9 ? -17.031 20.062 0.839 1 96.31 9 ASP B O 1
ATOM 1536 N N . GLY B 1 10 ? -17.031 18.859 2.738 1 97.38 10 GLY B N 1
ATOM 1537 C CA . GLY B 1 10 ? -17.422 17.625 2.072 1 97.38 10 GLY B CA 1
ATOM 1538 C C . GLY B 1 10 ? -16.25 16.797 1.614 1 97.38 10 GLY B C 1
ATOM 1539 O O . GLY B 1 10 ? -16.438 15.695 1.079 1 97.38 10 GLY B O 1
ATOM 1540 N N . CYS B 1 11 ? -15.086 17.312 1.917 1 97.5 11 CYS B N 1
ATOM 1541 C CA . CYS B 1 11 ? -13.953 16.578 1.362 1 97.5 11 CYS B CA 1
ATOM 1542 C C . CYS B 1 11 ? -13.586 15.398 2.25 1 97.5 11 CYS B C 1
ATOM 1544 O O . CYS B 1 11 ? -13.945 15.359 3.428 1 97.5 11 CYS B O 1
ATOM 1546 N N . THR B 1 12 ? -12.953 14.43 1.64 1 98.75 12 THR B N 1
ATOM 1547 C CA . THR B 1 12 ? -12.391 13.25 2.297 1 98.75 12 THR B CA 1
ATOM 1548 C C . THR B 1 12 ? -10.867 13.305 2.275 1 98.75 12 THR B C 1
ATOM 1550 O O . THR B 1 12 ? -10.258 13.422 1.21 1 98.75 12 THR B O 1
ATOM 1553 N N . ILE B 1 13 ? -10.297 13.211 3.488 1 98.81 13 ILE B N 1
ATOM 1554 C CA . ILE B 1 13 ? -8.852 13.336 3.625 1 98.81 13 ILE B CA 1
ATOM 1555 C C . ILE B 1 13 ? -8.258 12.008 4.09 1 98.81 13 ILE B C 1
ATOM 1557 O O . ILE B 1 13 ? -8.688 11.453 5.105 1 98.81 13 ILE B O 1
ATOM 1561 N N . LEU B 1 14 ? -7.344 11.484 3.307 1 98.94 14 LEU B N 1
ATOM 1562 C CA . LEU B 1 14 ? -6.578 10.336 3.775 1 98.94 14 LEU B CA 1
ATOM 1563 C C . LEU B 1 14 ? -5.344 10.781 4.547 1 98.94 14 LEU B C 1
ATOM 1565 O O . LEU B 1 14 ? -4.562 11.602 4.059 1 98.94 14 LEU B O 1
ATOM 1569 N N . VAL B 1 15 ? -5.199 10.266 5.762 1 98.81 15 VAL B N 1
ATOM 1570 C CA . VAL B 1 15 ? -4.059 10.609 6.605 1 98.81 15 VAL B CA 1
ATOM 1571 C C . VAL B 1 15 ? -3.273 9.352 6.949 1 98.81 15 VAL B C 1
ATOM 1573 O O . VAL B 1 15 ? -3.861 8.312 7.266 1 98.81 15 VAL B O 1
ATOM 1576 N N . HIS B 1 16 ? -1.978 9.414 6.812 1 98.62 16 HIS B N 1
ATOM 1577 C CA . HIS B 1 16 ? -1.067 8.344 7.191 1 98.62 16 HIS B CA 1
ATOM 1578 C C . HIS B 1 16 ? -0.114 8.789 8.297 1 98.62 16 HIS B C 1
ATOM 1580 O O . HIS B 1 16 ? 0.608 9.773 8.133 1 98.62 16 HIS B O 1
ATOM 1586 N N . GLY B 1 17 ? -0.145 8.07 9.359 1 96.75 17 GLY B N 1
ATOM 1587 C CA . GLY B 1 17 ? 0.705 8.375 10.5 1 96.75 17 GLY B CA 1
ATOM 1588 C C . GLY B 1 17 ? 0.037 9.289 11.508 1 96.75 17 GLY B C 1
ATOM 1589 O O . GLY B 1 17 ? -1.153 9.586 11.391 1 96.75 17 GLY B O 1
ATOM 1590 N N . PHE B 1 18 ? 0.796 9.625 12.594 1 97.88 18 PHE B N 1
ATOM 15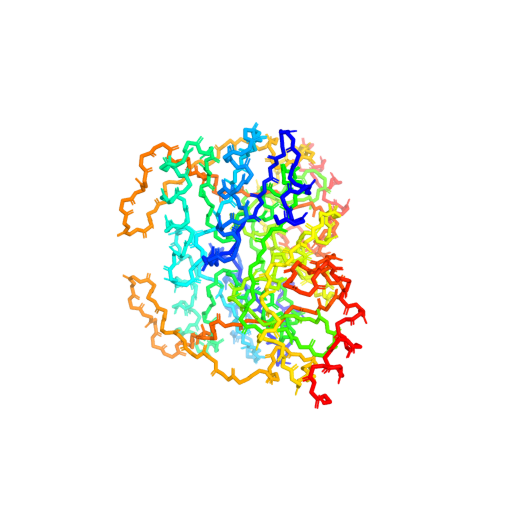91 C CA . PHE B 1 18 ? 0.376 10.578 13.609 1 97.88 18 PHE B CA 1
ATOM 1592 C C . PHE B 1 18 ? 1.368 11.734 13.711 1 97.88 18 PHE B C 1
ATOM 1594 O O . PHE B 1 18 ? 2.395 11.617 14.383 1 97.88 18 PHE B O 1
ATOM 1601 N N . SER B 1 19 ? 1.034 12.742 13.031 1 96.88 19 SER B N 1
ATOM 1602 C CA . SER B 1 19 ? 1.816 13.969 13.047 1 96.88 19 SER B CA 1
ATOM 1603 C C . SER B 1 19 ? 1.104 15.07 13.828 1 96.88 19 SER B C 1
ATOM 1605 O O . SER B 1 19 ? -0.05 15.398 13.547 1 96.88 19 SER B O 1
ATOM 1607 N N . ARG B 1 20 ? 1.804 15.695 14.727 1 95.06 20 ARG B N 1
ATOM 1608 C CA . ARG B 1 20 ? 1.225 16.781 15.516 1 95.06 20 ARG B CA 1
ATOM 1609 C C . ARG B 1 20 ? 0.797 17.938 14.625 1 95.06 20 ARG B C 1
ATOM 1611 O O . ARG B 1 20 ? -0.251 18.547 14.852 1 95.06 20 ARG B O 1
ATOM 1618 N N . VAL B 1 21 ? 1.588 18.219 13.711 1 95.56 21 VAL B N 1
ATOM 1619 C CA . VAL B 1 21 ? 1.289 19.344 12.82 1 95.56 21 VAL B CA 1
ATOM 1620 C C . VAL B 1 21 ? 0.053 19.016 11.984 1 95.56 21 VAL B C 1
ATOM 1622 O O . VAL B 1 21 ? -0.832 19.859 11.828 1 95.56 21 VAL B O 1
ATOM 1625 N N . VAL B 1 22 ? -0.074 17.797 11.445 1 96.94 22 VAL B N 1
ATOM 1626 C CA . VAL B 1 22 ? -1.251 17.391 10.68 1 96.94 22 VAL B CA 1
ATOM 1627 C C . VAL B 1 22 ? -2.49 17.453 11.57 1 96.94 22 VAL B C 1
ATOM 1629 O O . VAL B 1 22 ? -3.523 18 11.172 1 96.94 22 VAL B O 1
ATOM 1632 N N . LEU B 1 23 ? -2.344 16.922 12.789 1 97.12 23 LEU B N 1
ATOM 1633 C CA . LEU B 1 23 ? -3.453 16.938 13.734 1 97.12 23 LEU B CA 1
ATOM 1634 C C . LEU B 1 23 ? -3.924 18.359 14 1 97.12 23 LEU B C 1
ATOM 1636 O O . LEU B 1 23 ? -5.129 18.641 14.016 1 97.12 23 LEU B O 1
ATOM 1640 N N . GLU B 1 24 ? -2.998 19.25 14.195 1 95.69 24 GLU B N 1
ATOM 1641 C CA . GLU B 1 24 ? -3.342 20.625 14.492 1 95.69 24 GLU B CA 1
ATOM 1642 C C . GLU B 1 24 ? -4.078 21.281 13.328 1 95.69 24 GLU B C 1
ATOM 1644 O O . GLU B 1 24 ? -5.004 22.062 13.531 1 95.69 24 GLU B O 1
ATOM 1649 N N . VAL B 1 25 ? -3.648 20.969 12.133 1 95.56 25 VAL B N 1
ATOM 1650 C CA . VAL B 1 25 ? -4.312 21.484 10.938 1 95.56 25 VAL B CA 1
ATOM 1651 C C . VAL B 1 25 ? -5.762 21 10.906 1 95.56 25 VAL B C 1
ATOM 1653 O O . VAL B 1 25 ? -6.68 21.781 10.656 1 95.56 25 VAL B O 1
ATOM 1656 N N . LEU B 1 26 ? -6.004 19.734 11.133 1 96.88 26 LEU B N 1
ATOM 1657 C CA . LEU B 1 26 ? -7.34 19.156 11.109 1 96.88 26 LEU B CA 1
ATOM 1658 C C . LEU B 1 26 ? -8.195 19.719 12.242 1 96.88 26 LEU B C 1
ATOM 1660 O O . LEU B 1 26 ? -9.375 20 12.047 1 96.88 26 LEU B O 1
ATOM 1664 N N . LYS B 1 27 ? -7.559 19.891 13.414 1 96.44 27 LYS B N 1
ATOM 1665 C CA . LYS B 1 27 ? -8.258 20.469 14.555 1 96.44 27 LYS B CA 1
ATOM 1666 C C . LYS B 1 27 ? -8.734 21.891 14.25 1 96.44 27 LYS B C 1
ATOM 1668 O O . LYS B 1 27 ? -9.867 22.25 14.562 1 96.44 27 LYS B O 1
ATOM 1673 N N . LEU B 1 28 ? -7.844 22.625 13.688 1 95.44 28 LEU B N 1
ATOM 1674 C CA . LEU B 1 28 ? -8.172 24 13.336 1 95.44 28 LEU B CA 1
ATOM 1675 C C . LEU B 1 28 ? -9.312 24.047 12.328 1 95.44 28 LEU B C 1
ATOM 1677 O O . LEU B 1 28 ? -10.234 24.859 12.469 1 95.44 28 LEU B O 1
ATOM 1681 N N . ALA B 1 29 ? -9.297 23.172 11.352 1 95.94 29 ALA B N 1
ATOM 1682 C CA . ALA B 1 29 ? -10.367 23.109 10.367 1 95.94 29 ALA B CA 1
ATOM 1683 C C . ALA B 1 29 ? -11.703 22.766 11.023 1 95.94 29 ALA B C 1
ATOM 1685 O O . ALA B 1 29 ? -12.719 23.391 10.742 1 95.94 29 ALA B O 1
ATOM 1686 N N . ALA B 1 30 ? -11.648 21.828 11.891 1 95.75 30 ALA B N 1
ATOM 1687 C CA . ALA B 1 30 ? -12.859 21.422 12.617 1 95.75 30 ALA B CA 1
ATOM 1688 C C . ALA B 1 30 ? -13.391 22.578 13.469 1 95.75 30 ALA B C 1
ATOM 1690 O O . ALA B 1 30 ? -14.594 22.828 13.5 1 95.75 30 ALA B O 1
ATOM 1691 N N . SER B 1 31 ? -12.508 23.281 14.125 1 95 31 SER B N 1
ATOM 1692 C CA . SER B 1 31 ? -12.883 24.391 14.992 1 95 31 SER B CA 1
ATOM 1693 C C . SER B 1 31 ? -13.492 25.547 14.18 1 95 31 SER B C 1
ATOM 1695 O O . SER B 1 31 ? -14.266 26.344 14.703 1 95 31 SER B O 1
ATOM 1697 N N . ASN B 1 32 ? -13.117 25.578 12.938 1 94.5 32 ASN B N 1
ATOM 1698 C CA . ASN B 1 32 ? -13.656 26.594 12.031 1 94.5 32 ASN B CA 1
ATOM 1699 C C . ASN B 1 32 ? -14.898 26.109 11.312 1 94.5 32 ASN B C 1
ATOM 1701 O O . ASN B 1 32 ? -15.273 26.641 10.266 1 94.5 32 ASN B O 1
ATOM 1705 N N . ASN B 1 33 ? -15.461 25 11.742 1 94.19 33 ASN B N 1
ATOM 1706 C CA . ASN B 1 33 ? -16.75 24.438 11.336 1 94.19 33 ASN B CA 1
ATOM 1707 C C . ASN B 1 33 ? -16.688 23.906 9.906 1 94.19 33 ASN B C 1
ATOM 1709 O O . ASN B 1 33 ? -17.672 23.984 9.172 1 94.19 33 ASN B O 1
ATOM 1713 N N . LYS B 1 34 ? -15.469 23.5 9.523 1 95 34 LYS B N 1
ATOM 1714 C CA . LYS B 1 34 ? -15.383 22.781 8.258 1 95 34 LYS B CA 1
ATOM 1715 C C . LYS B 1 34 ? -15.906 21.344 8.406 1 95 34 LYS B C 1
ATOM 1717 O O . LYS B 1 34 ? -15.602 20.672 9.383 1 95 34 LYS B O 1
ATOM 1722 N N . ASN B 1 35 ? -16.719 21 7.418 1 96.81 35 ASN B N 1
ATOM 1723 C CA . ASN B 1 35 ? -17.25 19.641 7.398 1 96.81 35 ASN B CA 1
ATOM 1724 C C . ASN B 1 35 ? -16.406 18.734 6.504 1 96.81 35 ASN B C 1
ATOM 1726 O O . ASN B 1 35 ? -16.375 18.906 5.281 1 96.81 35 ASN B O 1
ATOM 1730 N N . PHE B 1 36 ? -15.711 17.828 7.066 1 98.06 36 PHE B N 1
ATOM 1731 C CA . PHE B 1 36 ? -14.875 16.891 6.324 1 98.06 36 PHE B CA 1
ATOM 1732 C C . PHE B 1 36 ? -14.789 15.547 7.051 1 98.06 36 PHE B C 1
ATOM 1734 O O . PHE B 1 36 ? -15.203 15.438 8.203 1 98.06 36 PHE B O 1
ATOM 1741 N N . ARG B 1 37 ? -14.375 14.523 6.418 1 98.38 37 ARG B N 1
ATOM 1742 C CA . ARG B 1 37 ? -14.125 13.234 7.039 1 98.38 37 ARG B CA 1
ATOM 1743 C C . ARG B 1 37 ? -12.688 12.781 6.809 1 98.38 37 ARG B C 1
ATOM 1745 O O . ARG B 1 37 ? -12.031 13.227 5.859 1 98.38 37 ARG B O 1
ATOM 1752 N N . VAL B 1 38 ? -12.219 11.922 7.637 1 98.75 38 VAL B N 1
ATOM 1753 C CA . VAL B 1 38 ? -10.828 11.477 7.582 1 98.75 38 VAL B CA 1
ATOM 1754 C C . VAL B 1 38 ? -10.766 9.953 7.477 1 98.75 38 VAL B C 1
ATOM 1756 O O . VAL B 1 38 ? -11.453 9.25 8.227 1 98.75 38 VAL B O 1
ATOM 1759 N N . LEU B 1 39 ? -10.078 9.461 6.488 1 98.75 39 LEU B N 1
ATOM 1760 C CA . LEU B 1 39 ? -9.641 8.062 6.441 1 98.75 39 LEU B CA 1
ATOM 1761 C C . LEU B 1 39 ? -8.227 7.922 6.988 1 98.75 39 LEU B C 1
ATOM 1763 O O . LEU B 1 39 ? -7.309 8.609 6.539 1 98.75 39 LEU B O 1
ATOM 1767 N N . CYS B 1 40 ? -8.062 7.035 7.945 1 98.06 40 CYS B N 1
ATOM 1768 C CA . CYS B 1 40 ? -6.758 6.801 8.555 1 98.06 40 CYS B CA 1
ATOM 1769 C C . CYS B 1 40 ? -6.27 5.387 8.273 1 98.06 40 CYS B C 1
ATOM 1771 O O . CYS B 1 40 ? -7.027 4.422 8.414 1 98.06 40 CYS B O 1
ATOM 1773 N N . THR B 1 41 ? -5.047 5.316 7.859 1 98.38 41 THR B N 1
ATOM 1774 C CA . THR B 1 41 ? -4.461 3.984 7.746 1 98.38 41 THR B CA 1
ATOM 1775 C C . THR B 1 41 ? -4.047 3.459 9.117 1 98.38 41 THR B C 1
ATOM 1777 O O . THR B 1 41 ? -3.768 4.242 10.031 1 98.38 41 THR B O 1
ATOM 1780 N N . GLU B 1 42 ? -4.02 2.217 9.242 1 97.19 42 GLU B N 1
ATOM 1781 C CA . GLU B 1 42 ? -3.588 1.567 10.477 1 97.19 42 GLU B CA 1
ATOM 1782 C C . GLU B 1 42 ? -2.18 2.006 10.867 1 97.19 42 GLU B C 1
ATOM 1784 O O . GLU B 1 42 ? -1.935 2.367 12.016 1 97.19 42 GLU B O 1
ATOM 1789 N N . GLY B 1 43 ? -1.281 2.006 9.883 1 96.88 43 GLY B N 1
ATOM 1790 C CA . GLY B 1 43 ? 0.089 2.412 10.156 1 96.88 43 GLY B CA 1
ATOM 1791 C C . GLY B 1 43 ? 0.876 1.372 10.93 1 96.88 43 GLY B C 1
ATOM 1792 O O . GLY B 1 43 ? 1.501 1.688 11.945 1 96.88 43 GLY B O 1
ATOM 1793 N N . ARG B 1 44 ? 0.861 0.174 10.375 1 94.69 44 ARG B N 1
ATOM 1794 C CA . ARG B 1 44 ? 1.695 -0.852 10.992 1 94.69 44 ARG B CA 1
ATOM 1795 C C . ARG B 1 44 ? 3.176 -0.505 10.867 1 94.69 44 ARG B C 1
ATOM 1797 O O . ARG B 1 44 ? 3.588 0.124 9.891 1 94.69 44 ARG B O 1
ATOM 1804 N N . PRO B 1 45 ? 3.955 -0.889 11.93 1 93.12 45 PRO B N 1
ATOM 1805 C CA . PRO B 1 45 ? 3.578 -1.721 13.07 1 93.12 45 PRO B CA 1
ATOM 1806 C C . PRO B 1 45 ? 3.086 -0.9 14.258 1 93.12 45 PRO B C 1
ATOM 1808 O O . PRO B 1 45 ? 2.627 -1.464 15.258 1 93.12 45 PRO B O 1
ATOM 1811 N N . ASP B 1 46 ? 3.156 0.473 14.172 1 92.69 46 ASP B N 1
ATOM 1812 C CA . ASP B 1 46 ? 2.932 1.332 15.328 1 92.69 46 ASP B CA 1
ATOM 1813 C C . ASP B 1 46 ? 1.442 1.609 15.531 1 92.69 46 ASP B C 1
ATOM 1815 O O . ASP B 1 46 ? 1.023 2.047 16.609 1 92.69 46 ASP B O 1
ATOM 1819 N N . ARG B 1 47 ? 0.602 1.42 14.578 1 94.25 47 ARG B N 1
ATOM 1820 C CA . ARG B 1 47 ? -0.841 1.632 14.625 1 94.25 47 ARG B CA 1
ATOM 1821 C C . ARG B 1 47 ? -1.17 3.076 14.984 1 94.25 47 ARG B C 1
ATOM 1823 O O . ARG B 1 47 ? -2.033 3.332 15.828 1 94.25 47 ARG B O 1
ATOM 1830 N N . THR B 1 48 ? -0.401 3.943 14.359 1 95.5 48 THR B N 1
ATOM 1831 C CA . THR B 1 48 ? -0.541 5.371 14.633 1 95.5 48 THR B CA 1
ATOM 1832 C C . THR B 1 48 ? -1.925 5.867 14.227 1 95.5 48 THR B C 1
ATOM 1834 O O . THR B 1 48 ? -2.428 6.844 14.781 1 95.5 48 THR B O 1
ATOM 1837 N N . GLY B 1 49 ? -2.541 5.203 13.281 1 96.62 49 GLY B N 1
ATOM 1838 C CA . GLY B 1 49 ? -3.865 5.598 12.836 1 96.62 49 GLY B CA 1
ATOM 1839 C C . GLY B 1 49 ? -4.918 5.508 13.922 1 96.62 49 GLY B C 1
ATOM 1840 O O . GLY B 1 49 ? -5.887 6.27 13.922 1 96.62 49 GLY B O 1
ATOM 1841 N N . LEU B 1 50 ? -4.746 4.582 14.828 1 95.88 50 LEU B N 1
ATOM 1842 C CA . LEU B 1 50 ? -5.684 4.445 15.945 1 95.88 50 LEU B CA 1
ATOM 1843 C C . LEU B 1 50 ? -5.605 5.648 16.875 1 95.88 50 LEU B C 1
ATOM 1845 O O . LEU B 1 50 ? -6.633 6.148 17.328 1 95.88 50 LEU B O 1
ATOM 1849 N N . ARG B 1 51 ? -4.402 6.109 17.062 1 95.69 51 ARG B N 1
ATOM 1850 C CA . ARG B 1 51 ? -4.215 7.297 17.906 1 95.69 51 ARG B CA 1
ATOM 1851 C C . ARG B 1 51 ? -4.871 8.516 17.266 1 95.69 51 ARG B C 1
ATOM 1853 O O . ARG B 1 51 ? -5.605 9.25 17.938 1 95.69 51 ARG B O 1
ATOM 1860 N N . LEU B 1 52 ? -4.621 8.695 15.984 1 97.44 52 LEU B N 1
ATOM 1861 C CA . LEU B 1 52 ? -5.215 9.82 15.273 1 97.44 52 LEU B CA 1
ATOM 1862 C C . LEU B 1 52 ? -6.734 9.734 15.289 1 97.44 52 LEU B C 1
ATOM 1864 O O . LEU B 1 52 ? -7.418 10.734 15.523 1 97.44 52 LEU B O 1
ATOM 1868 N N . SER B 1 53 ? -7.23 8.539 15 1 97.62 53 SER B N 1
ATOM 1869 C CA . SER B 1 53 ? -8.68 8.336 14.953 1 97.62 53 SER B CA 1
ATOM 1870 C C . SER B 1 53 ? -9.328 8.68 16.297 1 97.62 53 SER B C 1
ATOM 1872 O O . SER B 1 53 ? -10.422 9.25 16.328 1 97.62 53 SER B O 1
ATOM 1874 N N . ASN B 1 54 ? -8.641 8.352 17.391 1 96.94 54 ASN B N 1
ATOM 1875 C CA . ASN B 1 54 ? -9.148 8.688 18.719 1 96.94 54 ASN B CA 1
ATOM 1876 C C . ASN B 1 54 ? -9.242 10.203 18.906 1 96.94 54 ASN B C 1
ATOM 1878 O O . ASN B 1 54 ? -10.266 10.711 19.375 1 96.94 54 ASN B O 1
ATOM 1882 N N . GLU B 1 55 ? -8.195 10.922 18.562 1 96.94 55 GLU B N 1
ATOM 1883 C CA . GLU B 1 55 ? -8.156 12.383 18.688 1 96.94 55 GLU B CA 1
ATOM 1884 C C . GLU B 1 55 ? -9.273 13.031 17.875 1 96.94 55 GLU B C 1
ATOM 1886 O O . GLU B 1 55 ? -9.945 13.945 18.359 1 96.94 55 GLU B O 1
ATOM 1891 N N . LEU B 1 56 ? -9.477 12.523 16.672 1 97.5 56 LEU B N 1
ATOM 1892 C CA . LEU B 1 56 ? -10.445 13.133 15.781 1 97.5 56 LEU B CA 1
ATOM 1893 C C . LEU B 1 56 ? -11.875 12.789 16.203 1 97.5 56 LEU B C 1
ATOM 1895 O O . LEU B 1 56 ? -12.781 13.609 16.062 1 97.5 56 LEU B O 1
ATOM 1899 N N . ALA B 1 57 ? -12.008 11.555 16.672 1 96.31 57 ALA B N 1
ATOM 1900 C CA . ALA B 1 57 ? -13.32 11.156 17.172 1 96.31 57 ALA B CA 1
ATOM 1901 C C . ALA B 1 57 ? -13.766 12.07 18.312 1 96.31 57 ALA B C 1
ATOM 1903 O O . ALA B 1 57 ? -14.938 12.445 18.391 1 96.31 57 ALA B O 1
ATOM 1904 N N . LEU B 1 58 ? -12.883 12.445 19.141 1 94.94 58 LEU B N 1
ATOM 1905 C CA . LEU B 1 58 ? -13.164 13.328 20.281 1 94.94 58 LEU B CA 1
ATOM 1906 C C . LEU B 1 58 ? -13.594 14.711 19.781 1 94.94 58 LEU B C 1
ATOM 1908 O O . LEU B 1 58 ? -14.328 15.414 20.484 1 94.94 58 LEU B O 1
ATOM 1912 N N . LEU B 1 59 ? -13.18 15.047 18.578 1 94.94 59 LEU B N 1
ATOM 1913 C CA . LEU B 1 59 ? -13.508 16.359 18.016 1 94.94 59 LEU B CA 1
ATOM 1914 C C . LEU B 1 59 ? -14.797 16.281 17.203 1 94.94 59 LEU B C 1
ATOM 1916 O O . LEU B 1 59 ? -15.266 17.297 16.688 1 94.94 59 LEU B O 1
ATOM 1920 N N . GLY B 1 60 ? -15.305 15.07 17.047 1 95.69 60 GLY B N 1
ATOM 1921 C CA . GLY B 1 60 ? -16.531 14.891 16.281 1 95.69 60 GLY B CA 1
ATOM 1922 C C . GLY B 1 60 ? -16.297 14.805 14.789 1 95.69 60 GLY B C 1
ATOM 1923 O O . GLY B 1 60 ? -17.234 14.953 14 1 95.69 60 GLY B O 1
ATOM 1924 N N . VAL B 1 61 ? -15.102 14.68 14.367 1 97.44 61 VAL B N 1
ATOM 1925 C CA . VAL B 1 61 ? -14.781 14.5 12.961 1 97.44 61 VAL B CA 1
ATOM 1926 C C . VAL B 1 61 ? -15.023 13.047 12.555 1 97.44 61 VAL B C 1
ATOM 1928 O O . VAL B 1 61 ? -14.531 12.125 13.203 1 97.44 61 VAL B O 1
ATOM 1931 N N . PRO B 1 62 ? -15.859 12.797 11.539 1 98.25 62 PRO B N 1
ATOM 1932 C CA . PRO B 1 62 ? -16.031 11.414 11.086 1 98.25 62 PRO B CA 1
ATOM 1933 C C . PRO B 1 62 ? -14.727 10.766 10.648 1 98.25 62 PRO B C 1
ATOM 1935 O O . PRO B 1 62 ? -13.969 11.344 9.867 1 98.25 62 PRO B O 1
ATOM 1938 N N . VAL B 1 63 ? -14.469 9.594 11.188 1 98.5 63 VAL B N 1
ATOM 1939 C CA . VAL B 1 63 ? -13.211 8.914 10.906 1 98.5 63 VAL B CA 1
ATOM 1940 C C . VAL B 1 63 ? -13.484 7.461 10.516 1 98.5 63 VAL B C 1
ATOM 1942 O O . VAL B 1 63 ? -14.359 6.812 11.086 1 98.5 63 VAL B O 1
ATOM 1945 N N . LYS B 1 64 ? -12.758 6.969 9.547 1 98.44 64 LYS B N 1
ATOM 1946 C CA . LYS B 1 64 ? -12.742 5.566 9.148 1 98.44 64 LYS B CA 1
ATOM 1947 C C . LYS B 1 64 ? -11.32 5.012 9.133 1 98.44 64 LYS B C 1
ATOM 1949 O O . LYS B 1 64 ? -10.422 5.609 8.547 1 98.44 64 LYS B O 1
ATOM 1954 N N . LEU B 1 65 ? -11.141 3.871 9.797 1 98.12 65 LEU B N 1
ATOM 1955 C CA . LEU B 1 65 ? -9.844 3.197 9.844 1 98.12 65 LEU B CA 1
ATOM 1956 C C . LEU B 1 65 ? -9.711 2.203 8.695 1 98.12 65 LEU B C 1
ATOM 1958 O O . LEU B 1 65 ? -10.656 1.474 8.383 1 98.12 65 LEU B O 1
ATOM 1962 N N . LEU B 1 66 ? -8.508 2.246 8.086 1 97.62 66 LEU B N 1
ATOM 1963 C CA . LEU B 1 66 ? -8.141 1.327 7.016 1 97.62 66 LEU B CA 1
ATOM 1964 C C . LEU B 1 66 ? -6.914 0.509 7.391 1 97.62 66 LEU B C 1
ATOM 1966 O O . LEU B 1 66 ? -5.969 1.037 7.98 1 97.62 66 LEU B O 1
ATOM 1970 N N . ILE B 1 67 ? -6.918 -0.79 7.066 1 97.75 67 ILE B N 1
ATOM 1971 C CA . ILE B 1 67 ? -5.621 -1.463 7.043 1 97.75 67 ILE B CA 1
ATOM 1972 C C . ILE B 1 67 ? -4.766 -0.892 5.914 1 97.75 67 ILE B C 1
ATOM 1974 O O . ILE B 1 67 ? -5.289 -0.347 4.941 1 97.75 67 ILE B O 1
ATOM 1978 N N . ASP B 1 68 ? -3.477 -1.014 5.992 1 98.25 68 ASP B N 1
ATOM 1979 C CA . ASP B 1 68 ? -2.553 -0.325 5.094 1 98.25 68 ASP B CA 1
ATOM 1980 C C . ASP B 1 68 ? -2.729 -0.802 3.654 1 98.25 68 ASP B C 1
ATOM 1982 O O . ASP B 1 68 ? -2.479 -0.049 2.711 1 98.25 68 ASP B O 1
ATOM 1986 N N . SER B 1 69 ? -3.207 -2.01 3.43 1 98.06 69 SER B N 1
ATOM 1987 C CA . SER B 1 69 ? -3.381 -2.576 2.096 1 98.06 69 SER B CA 1
ATOM 1988 C C . SER B 1 69 ? -4.664 -2.074 1.445 1 98.06 69 SER B C 1
ATOM 1990 O O . SER B 1 69 ? -4.898 -2.307 0.257 1 98.06 69 SER B O 1
ATOM 1992 N N . ALA B 1 70 ? -5.477 -1.297 2.137 1 97.81 70 ALA B N 1
ATOM 1993 C CA . ALA B 1 70 ? -6.785 -0.898 1.628 1 97.81 70 ALA B CA 1
ATOM 1994 C C . ALA B 1 70 ? -6.742 0.516 1.057 1 97.81 70 ALA B C 1
ATOM 1996 O O . ALA B 1 70 ? -7.781 1.075 0.692 1 97.81 70 ALA B O 1
ATOM 1997 N N . VAL B 1 71 ? -5.578 1.089 0.984 1 98.62 71 VAL B N 1
ATOM 1998 C CA . VAL B 1 71 ? -5.438 2.461 0.506 1 98.62 71 VAL B CA 1
ATOM 1999 C C . VAL B 1 71 ? -5.895 2.551 -0.948 1 98.62 71 VAL B C 1
ATOM 2001 O O . VAL B 1 71 ? -6.727 3.395 -1.292 1 98.62 71 VAL B O 1
ATOM 2004 N N . GLY B 1 72 ? -5.41 1.646 -1.806 1 98 72 GLY B N 1
ATOM 2005 C CA . GLY B 1 72 ? -5.824 1.652 -3.199 1 98 72 GLY B CA 1
ATOM 2006 C C . GLY B 1 72 ? -7.316 1.444 -3.381 1 98 72 GLY B C 1
ATOM 2007 O O . GLY B 1 72 ? -7.945 2.119 -4.195 1 98 72 GLY B O 1
ATOM 2008 N N . TYR B 1 73 ? -7.867 0.6 -2.537 1 97.19 73 TYR B N 1
ATOM 2009 C CA . TYR B 1 73 ? -9.281 0.249 -2.568 1 97.19 73 TYR B CA 1
ATOM 2010 C C . TYR B 1 73 ? -10.156 1.464 -2.27 1 97.19 73 TYR B C 1
ATOM 2012 O O . TYR B 1 73 ? -11.234 1.617 -2.842 1 97.19 73 TYR B O 1
ATOM 2020 N N . THR B 1 74 ? -9.688 2.4 -1.455 1 97.5 74 THR B N 1
ATOM 2021 C CA . THR B 1 74 ? -10.508 3.492 -0.944 1 97.5 74 THR B CA 1
ATOM 2022 C C . THR B 1 74 ? -10.156 4.805 -1.639 1 97.5 74 THR B C 1
ATOM 2024 O O . THR B 1 74 ? -10.836 5.816 -1.442 1 97.5 74 THR B O 1
ATOM 2027 N N . MET B 1 75 ? -9.211 4.789 -2.5 1 98.25 75 MET B N 1
ATOM 2028 C CA . MET B 1 75 ? -8.625 6.027 -3.002 1 98.25 75 MET B CA 1
ATOM 2029 C C . MET B 1 75 ? -9.625 6.793 -3.865 1 98.25 75 MET B C 1
ATOM 2031 O O . MET B 1 75 ? -9.562 8.016 -3.953 1 98.25 75 MET B O 1
ATOM 2035 N N . ASP B 1 76 ? -10.539 6.133 -4.457 1 96 76 ASP B N 1
ATOM 2036 C CA . ASP B 1 76 ? -11.508 6.781 -5.332 1 96 76 ASP B CA 1
ATOM 2037 C C . ASP B 1 76 ? -12.367 7.777 -4.559 1 96 76 ASP B C 1
ATOM 2039 O O . ASP B 1 76 ? -12.898 8.727 -5.137 1 96 76 ASP B O 1
ATOM 2043 N N . GLU B 1 77 ? -12.508 7.586 -3.287 1 96.56 77 GLU B N 1
ATOM 2044 C CA . GLU B 1 77 ? -13.352 8.492 -2.51 1 96.56 77 GLU B CA 1
ATOM 2045 C C . GLU B 1 77 ? -12.516 9.562 -1.813 1 96.56 77 GLU B C 1
ATOM 2047 O O . GLU B 1 77 ? -13.062 10.43 -1.123 1 96.56 77 GLU B O 1
ATOM 2052 N N . VAL B 1 78 ? -11.25 9.516 -1.916 1 98.56 78 VAL B N 1
ATOM 2053 C CA . VAL B 1 78 ? -10.336 10.461 -1.281 1 98.56 78 VAL B CA 1
ATOM 2054 C C . VAL B 1 78 ? -10.172 11.695 -2.166 1 98.56 78 VAL B C 1
ATOM 2056 O O . VAL B 1 78 ? -10.023 11.578 -3.385 1 98.56 78 VAL B O 1
ATOM 2059 N N . ASP B 1 79 ? -10.195 12.836 -1.559 1 98.62 79 ASP B N 1
ATOM 2060 C CA . ASP B 1 79 ? -9.969 14.078 -2.299 1 98.62 79 ASP B CA 1
ATOM 2061 C C . ASP B 1 79 ? -8.508 14.523 -2.189 1 98.62 79 ASP B C 1
ATOM 2063 O O . ASP B 1 79 ? -7.977 15.141 -3.109 1 98.62 79 ASP B O 1
ATOM 2067 N N . MET B 1 80 ? -7.941 14.219 -1.068 1 98.56 80 MET B N 1
ATOM 2068 C CA . MET B 1 80 ? -6.551 14.602 -0.856 1 98.56 80 MET B CA 1
ATOM 2069 C C . MET B 1 80 ? -5.891 13.703 0.184 1 98.56 80 MET B C 1
ATOM 2071 O O . MET B 1 80 ? -6.574 13.102 1.013 1 98.56 80 MET B O 1
ATOM 2075 N N . VAL B 1 81 ? -4.586 13.633 0.102 1 98.81 81 VAL B N 1
ATOM 2076 C CA . VAL B 1 81 ? -3.768 12.93 1.082 1 98.81 81 VAL B CA 1
ATOM 2077 C C . VAL B 1 81 ? -2.979 13.93 1.916 1 98.81 81 VAL B C 1
ATOM 2079 O O . VAL B 1 81 ? -2.434 14.898 1.38 1 98.81 81 VAL B O 1
ATOM 2082 N N . PHE B 1 82 ? -2.986 13.711 3.195 1 98.06 82 PHE B N 1
ATOM 2083 C CA . PHE B 1 82 ? -2.236 14.555 4.121 1 98.06 82 PHE B CA 1
ATOM 2084 C C . PHE B 1 82 ? -1.276 13.719 4.957 1 98.06 82 PHE B C 1
ATOM 2086 O O . PHE B 1 82 ? -1.688 12.758 5.609 1 98.06 82 PHE B O 1
ATOM 2093 N N . VAL B 1 83 ? -0.014 14.086 4.918 1 98.38 83 VAL B N 1
ATOM 2094 C CA . VAL B 1 83 ? 0.981 13.383 5.723 1 98.38 83 VAL B CA 1
ATOM 2095 C C . VAL B 1 83 ? 1.898 14.391 6.41 1 98.38 83 VAL B C 1
ATOM 2097 O O . VAL B 1 83 ? 1.977 15.555 5.996 1 98.38 83 VAL B O 1
ATOM 2100 N N . GLY B 1 84 ? 2.479 13.945 7.484 1 97.81 84 GLY B N 1
ATOM 2101 C CA . GLY B 1 84 ? 3.604 14.672 8.047 1 97.81 84 GLY B CA 1
ATOM 2102 C C . GLY B 1 84 ? 4.93 14.312 7.41 1 97.81 84 GLY B C 1
ATOM 2103 O O . GLY B 1 84 ? 4.965 13.711 6.336 1 97.81 84 GLY B O 1
ATOM 2104 N N . ALA B 1 85 ? 5.977 14.766 8.062 1 97.5 85 ALA B N 1
ATOM 2105 C CA . ALA B 1 85 ? 7.332 14.406 7.637 1 97.5 85 ALA B CA 1
ATOM 2106 C C . ALA B 1 85 ? 8.289 14.375 8.828 1 97.5 85 ALA B C 1
ATOM 2108 O O . ALA B 1 85 ? 8.18 15.203 9.742 1 97.5 85 ALA B O 1
ATOM 2109 N N . ASP B 1 86 ? 9.133 13.398 8.789 1 95.44 86 ASP B N 1
ATOM 2110 C CA . ASP B 1 86 ? 10.242 13.352 9.742 1 95.44 86 ASP B CA 1
ATOM 2111 C C . ASP B 1 86 ? 11.438 14.164 9.234 1 95.44 86 ASP B C 1
ATOM 2113 O O . ASP B 1 86 ? 12.312 14.539 10.016 1 95.44 86 ASP B O 1
ATOM 2117 N N . GLY B 1 87 ? 11.445 14.367 7.938 1 95.31 87 GLY B N 1
ATOM 2118 C CA . GLY B 1 87 ? 12.453 15.18 7.281 1 95.31 87 GLY B CA 1
ATOM 2119 C C . GLY B 1 87 ? 12.055 15.625 5.887 1 95.31 87 GLY B C 1
ATOM 2120 O O . GLY B 1 87 ? 11.391 14.883 5.16 1 95.31 87 GLY B O 1
ATOM 2121 N N . VAL B 1 88 ? 12.445 16.828 5.574 1 96.19 88 VAL B N 1
ATOM 2122 C CA . VAL B 1 88 ? 12.32 17.344 4.215 1 96.19 88 VAL B CA 1
ATOM 2123 C C . VAL B 1 88 ? 13.703 17.531 3.605 1 96.19 88 VAL B C 1
ATOM 2125 O O . VAL B 1 88 ? 14.523 18.281 4.141 1 96.19 88 VAL B O 1
ATOM 2128 N N . VAL B 1 89 ? 13.898 16.875 2.482 1 94.94 89 VAL B N 1
ATOM 2129 C CA . VAL B 1 89 ? 15.25 16.859 1.941 1 94.94 89 VAL B CA 1
ATOM 2130 C C . VAL B 1 89 ? 15.375 17.906 0.835 1 94.94 89 VAL B C 1
ATOM 2132 O O . VAL B 1 89 ? 14.375 18.484 0.396 1 94.94 89 VAL B O 1
ATOM 2135 N N . GLU B 1 90 ? 16.516 18.141 0.328 1 91.06 90 GLU B N 1
ATOM 2136 C CA . GLU B 1 90 ? 16.828 19.234 -0.591 1 91.06 90 GLU B CA 1
ATOM 2137 C C . GLU B 1 90 ? 16.094 19.078 -1.916 1 91.06 90 GLU B C 1
ATOM 2139 O O . GLU B 1 90 ? 15.734 20.062 -2.559 1 91.06 90 GLU B O 1
ATOM 2144 N N . SER B 1 91 ? 15.867 17.891 -2.303 1 90.5 91 SER B N 1
ATOM 2145 C CA . SER B 1 91 ? 15.188 17.625 -3.566 1 90.5 91 SER B CA 1
ATOM 2146 C C . SER B 1 91 ? 13.719 18.031 -3.5 1 90.5 91 SER B C 1
ATOM 2148 O O . SER B 1 91 ? 13.047 18.094 -4.527 1 90.5 91 SER B O 1
ATOM 2150 N N . GLY B 1 92 ? 13.297 18.25 -2.254 1 94.62 92 GLY B N 1
ATOM 2151 C CA . GLY B 1 92 ? 11.883 18.531 -2.055 1 94.62 92 GLY B CA 1
ATOM 2152 C C . GLY B 1 92 ? 11.078 17.312 -1.648 1 94.62 92 GLY B C 1
ATOM 2153 O O . GLY B 1 92 ? 9.875 17.406 -1.404 1 94.62 92 GLY B O 1
ATOM 2154 N N . GLY B 1 93 ? 11.781 16.172 -1.631 1 96.69 93 GLY B N 1
ATOM 2155 C CA . GLY B 1 93 ? 11.148 14.961 -1.126 1 96.69 93 GLY B CA 1
ATOM 2156 C C . GLY B 1 93 ? 11.094 14.906 0.389 1 96.69 93 GLY B C 1
ATOM 2157 O O . GLY B 1 93 ? 11.57 15.812 1.067 1 96.69 93 GLY B O 1
ATOM 2158 N N . ILE B 1 94 ? 10.469 13.875 0.896 1 97.31 94 ILE B N 1
ATOM 2159 C CA . ILE B 1 94 ? 10.352 13.797 2.348 1 97.31 94 ILE B CA 1
ATOM 2160 C C . ILE B 1 94 ? 10.75 12.398 2.826 1 97.31 94 ILE B C 1
ATOM 2162 O O . ILE B 1 94 ? 10.695 11.438 2.057 1 97.31 94 ILE B O 1
ATOM 2166 N N . ILE B 1 95 ? 11.242 12.344 4.027 1 96.56 95 ILE B N 1
ATOM 2167 C CA . ILE B 1 95 ? 11.391 11.117 4.805 1 96.56 95 ILE B CA 1
ATOM 2168 C C . ILE B 1 95 ? 10.281 11.016 5.84 1 96.56 95 ILE B C 1
ATOM 2170 O O . ILE B 1 95 ? 10.047 11.961 6.605 1 96.56 95 ILE B O 1
ATOM 2174 N N . ASN B 1 96 ? 9.602 9.945 5.84 1 97 96 ASN B N 1
ATOM 2175 C CA . ASN B 1 96 ? 8.477 9.773 6.754 1 97 96 ASN B CA 1
ATOM 2176 C C . ASN B 1 96 ? 8.195 8.305 7.039 1 97 96 ASN B C 1
ATOM 2178 O O . ASN B 1 96 ? 8.93 7.43 6.582 1 97 96 ASN B O 1
ATOM 2182 N N . MET B 1 97 ? 7.191 8.141 7.82 1 96.69 97 MET B N 1
ATOM 2183 C CA . MET B 1 97 ? 6.762 6.809 8.227 1 96.69 97 MET B CA 1
ATOM 2184 C C . MET B 1 97 ? 6.633 5.887 7.023 1 96.69 97 MET B C 1
ATOM 2186 O O . MET B 1 97 ? 6.156 6.301 5.965 1 96.69 97 MET B O 1
ATOM 2190 N N . MET B 1 98 ? 7.016 4.586 7.195 1 97.19 98 MET B N 1
ATOM 2191 C CA . MET B 1 98 ? 6.852 3.572 6.156 1 97.19 98 MET B CA 1
ATOM 2192 C C . MET B 1 98 ? 5.426 3.561 5.625 1 97.19 98 MET B C 1
ATOM 2194 O O . MET B 1 98 ? 4.469 3.572 6.402 1 97.19 98 MET B O 1
ATOM 2198 N N . GLY B 1 99 ? 5.309 3.553 4.328 1 98 99 GLY B N 1
ATOM 2199 C CA . GLY B 1 99 ? 4.008 3.557 3.68 1 98 99 GLY B CA 1
ATOM 2200 C C . GLY B 1 99 ? 3.68 4.875 3.008 1 98 99 GLY B C 1
ATOM 2201 O O . GLY B 1 99 ? 2.793 4.941 2.152 1 98 99 GLY B O 1
ATOM 2202 N N . THR B 1 100 ? 4.363 5.953 3.428 1 98.56 100 THR B N 1
ATOM 2203 C CA . THR B 1 100 ? 4.129 7.27 2.85 1 98.56 100 THR B CA 1
ATOM 2204 C C . THR B 1 100 ? 4.422 7.266 1.352 1 98.56 100 THR B C 1
ATOM 2206 O O . THR B 1 100 ? 3.607 7.73 0.552 1 98.56 100 THR B O 1
ATOM 2209 N N . TYR B 1 101 ? 5.543 6.699 0.978 1 98.56 101 TYR B N 1
ATOM 2210 C CA . TYR B 1 101 ? 5.934 6.621 -0.426 1 98.56 101 TYR B CA 1
ATOM 2211 C C . TYR B 1 101 ? 4.891 5.863 -1.238 1 98.56 101 TYR B C 1
ATOM 2213 O O . TYR B 1 101 ? 4.434 6.344 -2.277 1 98.56 101 TYR B O 1
ATOM 2221 N N . GLN B 1 102 ? 4.469 4.723 -0.752 1 98.62 102 GLN B N 1
ATOM 2222 C CA . GLN B 1 102 ? 3.486 3.877 -1.421 1 98.62 102 GLN B CA 1
ATOM 2223 C C . GLN B 1 102 ? 2.158 4.609 -1.594 1 98.62 102 GLN B C 1
ATOM 2225 O O . GLN B 1 102 ? 1.549 4.555 -2.664 1 98.62 102 GLN B O 1
ATOM 2230 N N . ILE B 1 103 ? 1.72 5.262 -0.565 1 98.88 103 ILE B N 1
ATOM 2231 C CA . ILE B 1 103 ? 0.465 6.004 -0.611 1 98.88 103 ILE B CA 1
ATOM 2232 C C . ILE B 1 103 ? 0.572 7.137 -1.628 1 98.88 103 ILE B C 1
ATOM 2234 O O . ILE B 1 103 ? -0.363 7.387 -2.393 1 98.88 103 ILE B O 1
ATOM 2238 N N . ALA B 1 104 ? 1.691 7.797 -1.665 1 98.81 104 ALA B N 1
ATOM 2239 C CA . ALA B 1 104 ? 1.907 8.875 -2.623 1 98.81 104 ALA B CA 1
ATOM 2240 C C . ALA B 1 104 ? 1.864 8.352 -4.055 1 98.81 104 ALA B C 1
ATOM 2242 O O . ALA B 1 104 ? 1.318 9.008 -4.945 1 98.81 104 ALA B O 1
ATOM 2243 N N . LEU B 1 105 ? 2.451 7.211 -4.297 1 98.44 105 LEU B N 1
ATOM 2244 C CA . LEU B 1 105 ? 2.408 6.578 -5.613 1 98.44 105 LEU B CA 1
ATOM 2245 C C . LEU B 1 105 ? 0.969 6.297 -6.031 1 98.44 105 LEU B C 1
ATOM 2247 O O . LEU B 1 105 ? 0.578 6.594 -7.164 1 98.44 105 LEU B O 1
ATOM 2251 N N . VAL B 1 106 ? 0.201 5.746 -5.129 1 98.56 106 VAL B N 1
ATOM 2252 C CA . VAL B 1 106 ? -1.189 5.398 -5.402 1 98.56 106 VAL B CA 1
ATOM 2253 C C . VAL B 1 106 ? -1.992 6.668 -5.684 1 98.56 106 VAL B C 1
ATOM 2255 O O . VAL B 1 106 ? -2.744 6.73 -6.66 1 98.56 106 VAL B O 1
ATOM 2258 N N . ALA B 1 107 ? -1.795 7.633 -4.832 1 98.75 107 ALA B N 1
ATOM 2259 C CA . ALA B 1 107 ? -2.494 8.906 -5.008 1 98.75 107 ALA B CA 1
ATOM 2260 C C . ALA B 1 107 ? -2.17 9.523 -6.363 1 98.75 107 ALA B C 1
ATOM 2262 O O . ALA B 1 107 ? -3.068 9.984 -7.074 1 98.75 107 ALA B O 1
ATOM 2263 N N . HIS B 1 108 ? -0.918 9.516 -6.711 1 98.19 108 HIS B N 1
ATOM 2264 C CA . HIS B 1 108 ? -0.462 10.07 -7.98 1 98.19 108 HIS B CA 1
ATOM 2265 C C . HIS B 1 108 ? -1.101 9.344 -9.164 1 98.19 108 HIS B C 1
ATOM 2267 O O . HIS B 1 108 ? -1.541 9.977 -10.125 1 98.19 108 HIS B O 1
ATOM 2273 N N . SER B 1 109 ? -1.193 8.055 -9.078 1 96.44 109 SER B N 1
ATOM 2274 C CA . SER B 1 109 ? -1.775 7.246 -10.148 1 96.44 109 SER B CA 1
ATOM 2275 C C . SER B 1 109 ? -3.256 7.562 -10.336 1 96.44 109 SER B C 1
ATOM 2277 O O . SER B 1 109 ? -3.828 7.273 -11.391 1 96.44 109 SER B O 1
ATOM 2279 N N . MET B 1 110 ? -3.836 8.172 -9.352 1 96.69 110 MET B N 1
ATOM 2280 C CA . MET B 1 110 ? -5.27 8.453 -9.406 1 96.69 110 MET B CA 1
ATOM 2281 C C . MET B 1 110 ? -5.535 9.953 -9.375 1 96.69 110 MET B C 1
ATOM 2283 O O . MET B 1 110 ? -6.656 10.383 -9.094 1 96.69 110 MET B O 1
ATOM 2287 N N . ASP B 1 111 ? -4.52 10.711 -9.508 1 97.81 111 ASP B N 1
ATOM 2288 C CA . ASP B 1 111 ? -4.578 12.156 -9.648 1 97.81 111 ASP B CA 1
ATOM 2289 C C . ASP B 1 111 ? -5.129 12.805 -8.375 1 97.81 111 ASP B C 1
ATOM 2291 O O . ASP B 1 111 ? -5.973 13.703 -8.445 1 97.81 111 ASP B O 1
ATOM 2295 N N . LYS B 1 112 ? -4.773 12.297 -7.246 1 98.56 112 LYS B N 1
ATOM 2296 C CA . LYS B 1 112 ? -5.102 12.898 -5.953 1 98.56 112 LYS B CA 1
ATOM 2297 C C . LYS B 1 112 ? -3.924 13.695 -5.406 1 98.56 112 LYS B C 1
ATOM 2299 O O . LYS B 1 112 ? -2.789 13.211 -5.398 1 98.56 112 LYS B O 1
ATOM 2304 N N . PRO B 1 113 ? -4.129 14.93 -5.004 1 98.5 113 PRO B N 1
ATOM 2305 C CA . PRO B 1 113 ? -3.016 15.711 -4.461 1 98.5 113 PRO B CA 1
ATOM 2306 C C . PRO B 1 113 ? -2.504 15.164 -3.131 1 98.5 113 PRO B C 1
ATOM 2308 O O . PRO B 1 113 ? -3.287 14.656 -2.324 1 98.5 113 PRO B O 1
ATOM 2311 N N . VAL B 1 114 ? -1.201 15.242 -2.92 1 98.75 114 VAL B N 1
ATOM 2312 C CA . VAL B 1 114 ? -0.535 14.844 -1.685 1 98.75 114 VAL B CA 1
ATOM 2313 C C . VAL B 1 114 ? 0.074 16.062 -1.006 1 98.75 114 VAL B C 1
ATOM 2315 O O . VAL B 1 114 ? 0.991 16.688 -1.545 1 98.75 114 VAL B O 1
ATOM 2318 N N . TYR B 1 115 ? -0.419 16.359 0.154 1 98.19 115 TYR B N 1
ATOM 2319 C CA . TYR B 1 115 ? 0.045 17.516 0.925 1 98.19 115 TYR B CA 1
ATOM 2320 C C . TYR B 1 115 ? 0.872 17.062 2.125 1 98.19 115 TYR B C 1
ATOM 2322 O O . TYR B 1 115 ? 0.536 16.078 2.785 1 98.19 115 TYR B O 1
ATOM 2330 N N . VAL B 1 116 ? 1.924 17.812 2.352 1 98.12 116 VAL B N 1
ATOM 2331 C CA . VAL B 1 116 ? 2.82 17.516 3.465 1 98.12 116 VAL B CA 1
ATOM 2332 C C . VAL B 1 116 ? 2.814 18.672 4.453 1 98.12 116 VAL B C 1
ATOM 2334 O O . VAL B 1 116 ? 2.957 19.828 4.059 1 98.12 116 VAL B O 1
ATOM 2337 N N . ALA B 1 117 ? 2.582 18.391 5.676 1 96.88 117 ALA B N 1
ATOM 2338 C CA . ALA B 1 117 ? 2.748 19.391 6.734 1 96.88 117 ALA B CA 1
ATOM 2339 C C . ALA B 1 117 ? 4.023 19.125 7.535 1 96.88 117 ALA B C 1
ATOM 2341 O O . ALA B 1 117 ? 4.156 18.078 8.172 1 96.88 117 ALA B O 1
ATOM 2342 N N . ALA B 1 118 ? 4.938 20.047 7.496 1 95.06 118 ALA B N 1
ATOM 2343 C CA . ALA B 1 118 ? 6.215 19.859 8.18 1 95.06 118 ALA B CA 1
ATOM 2344 C C . ALA B 1 118 ? 6.793 21.188 8.648 1 95.06 118 ALA B C 1
ATOM 2346 O O . ALA B 1 118 ? 6.684 22.203 7.945 1 95.06 118 ALA B O 1
ATOM 2347 N N . GLU B 1 119 ? 7.441 21.172 9.758 1 93.56 119 GLU B N 1
ATOM 2348 C CA . GLU B 1 119 ? 8.156 22.344 10.25 1 93.56 119 GLU B CA 1
ATOM 2349 C C . GLU B 1 119 ? 9.492 22.516 9.531 1 93.56 119 GLU B C 1
ATOM 2351 O O . GLU B 1 119 ? 10.164 21.531 9.211 1 93.56 119 GLU B O 1
ATOM 2356 N N . SER B 1 120 ? 9.891 23.688 9.352 1 90.5 120 SER B N 1
ATOM 2357 C CA . SER B 1 120 ? 11.102 24 8.594 1 90.5 120 SER B CA 1
ATOM 2358 C C . SER B 1 120 ? 12.344 23.453 9.289 1 90.5 120 SER B C 1
ATOM 2360 O O . SER B 1 120 ? 13.359 23.203 8.641 1 90.5 120 SER B O 1
ATOM 2362 N N . TYR B 1 121 ? 12.273 23.312 10.594 1 90.94 121 TYR B N 1
ATOM 2363 C CA . TYR B 1 121 ? 13.453 22.812 11.289 1 90.94 121 TYR B CA 1
ATOM 2364 C C . TYR B 1 121 ? 13.734 21.359 10.906 1 90.94 121 TYR B C 1
ATOM 2366 O O . TYR B 1 121 ? 14.828 20.859 11.164 1 90.94 121 TYR B O 1
ATOM 2374 N N . LYS B 1 122 ? 12.852 20.656 10.273 1 92.5 122 LYS B N 1
ATOM 2375 C CA . LYS B 1 122 ? 13.031 19.281 9.82 1 92.5 122 LYS B CA 1
ATOM 2376 C C . LYS B 1 122 ? 13.656 19.234 8.43 1 92.5 122 LYS B C 1
ATOM 2378 O O . LYS B 1 122 ? 13.773 18.172 7.832 1 92.5 122 LYS B O 1
ATOM 2383 N N . PHE B 1 123 ? 13.945 20.453 7.875 1 91.75 123 PHE B N 1
ATOM 2384 C CA . PHE B 1 123 ? 14.625 20.469 6.582 1 91.75 123 PHE B CA 1
ATOM 2385 C C . PHE B 1 123 ? 16.062 19.984 6.715 1 91.75 123 PHE B C 1
ATOM 2387 O O . PHE B 1 123 ? 16.781 20.375 7.637 1 91.75 123 PHE B O 1
ATOM 2394 N N . ALA B 1 124 ? 16.422 19.078 5.918 1 90.62 124 ALA B N 1
ATOM 2395 C CA . ALA B 1 124 ? 17.75 18.453 5.996 1 90.62 124 ALA B CA 1
ATOM 2396 C C . ALA B 1 124 ? 18.484 18.578 4.668 1 90.62 124 ALA B C 1
ATOM 2398 O O . ALA B 1 124 ? 17.891 18.438 3.6 1 90.62 124 ALA B O 1
ATOM 2399 N N . ARG B 1 125 ? 19.797 18.797 4.828 1 88.44 125 ARG B N 1
ATOM 2400 C CA . ARG B 1 125 ? 20.656 18.844 3.648 1 88.44 125 ARG B CA 1
ATOM 2401 C C . ARG B 1 125 ? 21.062 17.438 3.219 1 88.44 125 ARG B C 1
ATOM 2403 O O . ARG B 1 125 ? 22.172 16.984 3.52 1 88.44 125 ARG B O 1
ATOM 2410 N N . MET B 1 126 ? 20.188 16.766 2.611 1 88.31 126 MET B N 1
ATOM 2411 C CA . MET B 1 126 ? 20.391 15.414 2.096 1 88.31 126 MET B CA 1
ATOM 2412 C C . MET B 1 126 ? 19.797 15.273 0.699 1 88.31 126 MET B C 1
ATOM 2414 O O . MET B 1 126 ? 18.875 16.016 0.333 1 88.31 126 MET B O 1
ATOM 2418 N N . TYR B 1 127 ? 20.422 14.305 -0.053 1 86.25 127 TYR B N 1
ATOM 2419 C CA . TYR B 1 127 ? 19.938 14.07 -1.413 1 86.25 127 TYR B CA 1
ATOM 2420 C C . TYR B 1 127 ? 19.812 12.578 -1.697 1 86.25 127 TYR B C 1
ATOM 2422 O O . TYR B 1 127 ? 20.562 12.031 -2.502 1 86.25 127 TYR B O 1
ATOM 2430 N N . PRO B 1 128 ? 18.844 12.023 -1.075 1 87.81 128 PRO B N 1
ATOM 2431 C CA . PRO B 1 128 ? 18.656 10.602 -1.377 1 87.81 128 PRO B CA 1
ATOM 2432 C C . PRO B 1 128 ? 18.219 10.352 -2.818 1 87.81 128 PRO B C 1
ATOM 2434 O O . PRO B 1 128 ? 17.391 11.102 -3.355 1 87.81 128 PRO B O 1
ATOM 2437 N N . LEU B 1 129 ? 18.812 9.289 -3.404 1 81.62 129 LEU B N 1
ATOM 2438 C CA . LEU B 1 129 ? 18.422 8.914 -4.762 1 81.62 129 LEU B CA 1
ATOM 2439 C C . LEU B 1 129 ? 17.438 7.758 -4.746 1 81.62 129 LEU B C 1
ATOM 2441 O O . LEU B 1 129 ? 16.641 7.602 -5.68 1 81.62 129 LEU B O 1
ATOM 2445 N N . ASP B 1 130 ? 17.547 7.027 -3.734 1 86.56 130 ASP B N 1
ATOM 2446 C CA . ASP B 1 130 ? 16.625 5.902 -3.598 1 86.56 130 ASP B CA 1
ATOM 2447 C C . ASP B 1 130 ? 16.391 5.555 -2.129 1 86.56 130 ASP B C 1
ATOM 2449 O O . ASP B 1 130 ? 16.859 6.266 -1.236 1 86.56 130 ASP B O 1
ATOM 2453 N N . GLN B 1 131 ? 15.523 4.559 -1.867 1 90 131 GLN B N 1
ATOM 2454 C CA . GLN B 1 131 ? 15.117 4.145 -0.527 1 90 131 GLN B CA 1
ATOM 2455 C C . GLN B 1 131 ? 16.328 3.713 0.301 1 90 131 GLN B C 1
ATOM 2457 O O . GLN B 1 131 ? 16.375 3.936 1.513 1 90 131 GLN B O 1
ATOM 2462 N N . LYS B 1 132 ? 17.328 3.191 -0.292 1 82.44 132 LYS B N 1
ATOM 2463 C CA . LYS B 1 132 ? 18.438 2.566 0.421 1 82.44 132 LYS B CA 1
ATOM 2464 C C . LYS B 1 132 ? 19.516 3.59 0.766 1 82.44 132 LYS B C 1
ATOM 2466 O O . LYS B 1 132 ? 20.5 3.262 1.426 1 82.44 132 LYS B O 1
ATOM 2471 N N . ASP B 1 133 ? 19.266 4.84 0.415 1 82.75 133 ASP B N 1
ATOM 2472 C CA . ASP B 1 133 ? 20.172 5.922 0.759 1 82.75 133 ASP B CA 1
ATOM 2473 C C . ASP B 1 133 ? 19.859 6.484 2.145 1 82.75 133 ASP B C 1
ATOM 2475 O O . ASP B 1 133 ? 20.609 7.305 2.67 1 82.75 133 ASP B O 1
ATOM 2479 N N . LEU B 1 134 ? 18.797 5.992 2.705 1 83.75 134 LEU B N 1
ATOM 2480 C CA . LEU B 1 134 ? 18.438 6.438 4.043 1 83.75 134 LEU B CA 1
ATOM 2481 C C . LEU B 1 134 ? 19.141 5.609 5.109 1 83.75 134 LEU B C 1
ATOM 2483 O O . LEU B 1 134 ? 19.344 4.406 4.934 1 83.75 134 LEU B O 1
ATOM 2487 N N . ALA B 1 135 ? 19.5 6.348 6.113 1 79 135 ALA B N 1
ATOM 2488 C CA . ALA B 1 135 ? 19.984 5.605 7.273 1 79 135 ALA B CA 1
ATOM 2489 C C . ALA B 1 135 ? 18.906 4.684 7.828 1 79 135 ALA B C 1
ATOM 2491 O O . ALA B 1 135 ? 17.734 5.055 7.895 1 79 135 ALA B O 1
ATOM 2492 N N . PRO B 1 136 ? 19.391 3.527 8.156 1 71.81 136 PRO B N 1
ATOM 2493 C CA . PRO B 1 136 ? 18.422 2.541 8.633 1 71.81 136 PRO B CA 1
ATOM 2494 C C . PRO B 1 136 ? 17.703 2.988 9.906 1 71.81 136 PRO B C 1
ATOM 2496 O O . PRO B 1 136 ? 18.344 3.434 10.859 1 71.81 136 PRO B O 1
ATOM 2499 N N . ALA B 1 137 ? 16.453 3.158 9.859 1 85.19 137 ALA B N 1
ATOM 2500 C CA . ALA B 1 137 ? 15.57 3.281 11.023 1 85.19 137 ALA B CA 1
ATOM 2501 C C . ALA B 1 137 ? 14.82 1.979 11.281 1 85.19 137 ALA B C 1
ATOM 2503 O O . ALA B 1 137 ? 13.727 1.771 10.75 1 85.19 137 ALA B O 1
ATOM 2504 N N . LEU B 1 138 ? 15.438 1.184 12.109 1 88.81 138 LEU B N 1
ATOM 2505 C CA . LEU B 1 138 ? 14.891 -0.159 12.289 1 88.81 138 LEU B CA 1
ATOM 2506 C C . LEU B 1 138 ? 13.812 -0.172 13.367 1 88.81 138 LEU B C 1
ATOM 2508 O O . LEU B 1 138 ? 13.938 0.524 14.375 1 88.81 138 LEU B O 1
ATOM 2512 N N . ARG B 1 139 ? 12.758 -0.911 13.078 1 90.81 139 ARG B N 1
ATOM 2513 C CA . ARG B 1 139 ? 11.641 -1.11 13.992 1 90.81 139 ARG B CA 1
ATOM 2514 C C . ARG B 1 139 ? 11.203 -2.572 14.016 1 90.81 139 ARG B C 1
ATOM 2516 O O . ARG B 1 139 ? 10.914 -3.154 12.969 1 90.81 139 ARG B O 1
ATOM 2523 N N . PRO B 1 140 ? 11.188 -3.145 15.242 1 91.31 140 PRO B N 1
ATOM 2524 C CA . PRO B 1 140 ? 10.695 -4.523 15.32 1 91.31 140 PRO B CA 1
ATOM 2525 C C . PRO B 1 140 ? 9.234 -4.648 14.891 1 91.31 140 PRO B C 1
ATOM 2527 O O . PRO B 1 140 ? 8.422 -3.766 15.188 1 91.31 140 PRO B O 1
ATOM 2530 N N . ILE B 1 141 ? 8.984 -5.695 14.211 1 94.25 141 ILE B N 1
ATOM 2531 C CA . ILE B 1 141 ? 7.621 -5.969 13.758 1 94.25 141 ILE B CA 1
ATOM 2532 C C . ILE B 1 141 ? 7.07 -7.195 14.484 1 94.25 141 ILE B C 1
ATOM 2534 O O . ILE B 1 141 ? 7.699 -8.258 14.484 1 94.25 141 ILE B O 1
ATOM 2538 N N . ASP B 1 142 ? 5.957 -7.027 15.102 1 93.12 142 ASP B N 1
ATOM 2539 C CA . ASP B 1 142 ? 5.25 -8.141 15.727 1 93.12 142 ASP B CA 1
ATOM 2540 C C . ASP B 1 142 ? 4.109 -8.633 14.844 1 93.12 142 ASP B C 1
ATOM 2542 O O . ASP B 1 142 ? 3.107 -7.934 14.664 1 93.12 142 ASP B O 1
ATOM 2546 N N . PHE B 1 143 ? 4.266 -9.852 14.352 1 93.56 143 PHE B N 1
ATOM 2547 C CA . PHE B 1 143 ? 3.238 -10.43 13.484 1 93.56 143 PHE B CA 1
ATOM 2548 C C . PHE B 1 143 ? 2.201 -11.18 14.312 1 93.56 143 PHE B C 1
ATOM 2550 O O . PHE B 1 143 ? 1.195 -11.648 13.773 1 93.56 143 PHE B O 1
ATOM 2557 N N . GLY B 1 144 ? 2.438 -11.297 15.578 1 89.81 144 GLY B N 1
ATOM 2558 C CA . GLY B 1 144 ? 1.512 -11.977 16.469 1 89.81 144 GLY B CA 1
ATOM 2559 C C . GLY B 1 144 ? 1.722 -13.477 16.516 1 89.81 144 GLY B C 1
ATOM 2560 O O . GLY B 1 144 ? 1.084 -14.172 17.312 1 89.81 144 GLY B O 1
ATOM 2561 N N . VAL B 1 145 ? 2.531 -14.047 15.586 1 90.44 145 VAL B N 1
ATOM 2562 C CA . VAL B 1 145 ? 2.902 -15.453 15.523 1 90.44 145 VAL B CA 1
ATOM 2563 C C . VAL B 1 145 ? 4.398 -15.586 15.25 1 90.44 145 VAL B C 1
ATOM 2565 O O . VAL B 1 145 ? 5.027 -14.648 14.75 1 90.44 145 VAL B O 1
ATOM 2568 N N . PRO B 1 146 ? 4.973 -16.719 15.656 1 91.56 146 PRO B N 1
ATOM 2569 C CA . PRO B 1 146 ? 6.398 -16.906 15.367 1 91.56 146 PRO B CA 1
ATOM 2570 C C . PRO B 1 146 ? 6.715 -16.859 13.875 1 91.56 146 PRO B C 1
ATOM 2572 O O . PRO B 1 146 ? 5.934 -17.359 13.055 1 91.56 146 PRO B O 1
ATOM 2575 N N . ILE B 1 147 ? 7.773 -16.234 13.602 1 92.88 147 ILE B N 1
ATOM 2576 C CA . ILE B 1 147 ? 8.289 -16.203 12.234 1 92.88 147 ILE B CA 1
ATOM 2577 C C . ILE B 1 147 ? 9.039 -17.484 11.93 1 92.88 147 ILE B C 1
ATOM 2579 O O . ILE B 1 147 ? 9.836 -17.969 12.742 1 92.88 147 ILE B O 1
ATOM 2583 N N . PRO B 1 148 ? 8.734 -18.062 10.805 1 89.25 148 PRO B N 1
ATOM 2584 C CA . PRO B 1 148 ? 9.461 -19.281 10.453 1 89.25 148 PRO B CA 1
ATOM 2585 C C . PRO B 1 148 ? 10.977 -19.078 10.43 1 89.25 148 PRO B C 1
ATOM 2587 O O . PRO B 1 148 ? 11.453 -18 10.078 1 89.25 148 PRO B O 1
ATOM 2590 N N . SER B 1 149 ? 11.727 -20.141 10.812 1 89.38 149 SER B N 1
ATOM 2591 C CA . SER B 1 149 ? 13.188 -20.078 10.836 1 89.38 149 SER B CA 1
ATOM 2592 C C . SER B 1 149 ? 13.75 -19.766 9.453 1 89.38 149 SER B C 1
ATOM 2594 O O . SER B 1 149 ? 13.281 -20.312 8.445 1 89.38 149 SER B O 1
ATOM 2596 N N . GLY B 1 150 ? 14.641 -18.891 9.406 1 92.81 150 GLY B N 1
ATOM 2597 C CA . GLY B 1 150 ? 15.328 -18.594 8.156 1 92.81 150 GLY B CA 1
ATOM 2598 C C . GLY B 1 150 ? 14.648 -17.516 7.336 1 92.81 150 GLY B C 1
ATOM 2599 O O . GLY B 1 150 ? 15.164 -17.109 6.297 1 92.81 150 GLY B O 1
ATOM 2600 N N . VAL B 1 151 ? 13.469 -17.094 7.797 1 96.12 151 VAL B N 1
ATOM 2601 C CA . VAL B 1 151 ? 12.742 -16.047 7.07 1 96.12 151 VAL B CA 1
ATOM 2602 C C . VAL B 1 151 ? 13.195 -14.672 7.535 1 96.12 151 VAL B C 1
ATOM 2604 O O . VAL B 1 151 ? 13.25 -14.398 8.734 1 96.12 151 VAL B O 1
ATOM 2607 N N . GLU B 1 152 ? 13.602 -13.844 6.625 1 97.25 152 GLU B N 1
ATOM 2608 C CA . GLU B 1 152 ? 13.977 -12.461 6.93 1 97.25 152 GLU B CA 1
ATOM 2609 C C . GLU B 1 152 ? 12.75 -11.57 7.062 1 97.25 152 GLU B C 1
ATOM 2611 O O . GLU B 1 152 ? 11.672 -11.906 6.559 1 97.25 152 GLU B O 1
ATOM 2616 N N . VAL B 1 153 ? 12.938 -10.453 7.805 1 96.94 153 VAL B N 1
ATOM 2617 C CA . VAL B 1 153 ? 11.875 -9.469 7.965 1 96.94 153 VAL B CA 1
ATOM 2618 C C . VAL B 1 153 ? 12.398 -8.078 7.617 1 96.94 153 VAL B C 1
ATOM 2620 O O . VAL B 1 153 ? 13.477 -7.688 8.062 1 96.94 153 VAL B O 1
ATOM 2623 N N . GLU B 1 154 ? 11.695 -7.363 6.707 1 95.69 154 GLU B N 1
ATOM 2624 C CA . GLU B 1 154 ? 12 -5.949 6.492 1 95.69 154 GLU B CA 1
ATOM 2625 C C . GLU B 1 154 ? 11.609 -5.113 7.707 1 95.69 154 GLU B C 1
ATOM 2627 O O . GLU B 1 154 ? 10.43 -5.043 8.07 1 95.69 154 GLU B O 1
ATOM 2632 N N . THR B 1 155 ? 12.594 -4.402 8.289 1 95.31 155 THR B N 1
ATOM 2633 C CA . THR B 1 155 ? 12.305 -3.738 9.555 1 95.31 155 THR B CA 1
ATOM 2634 C C . THR B 1 155 ? 12.5 -2.23 9.43 1 95.31 155 THR B C 1
ATOM 2636 O O . THR B 1 155 ? 12.469 -1.51 10.43 1 95.31 155 THR B O 1
ATOM 2639 N N . SER B 1 156 ? 12.695 -1.738 8.188 1 93.94 156 SER B N 1
ATOM 2640 C CA . SER B 1 156 ? 12.805 -0.293 8.016 1 93.94 156 SER B CA 1
ATOM 2641 C C . SER B 1 156 ? 11.516 0.409 8.43 1 93.94 156 SER B C 1
ATOM 2643 O O . SER B 1 156 ? 10.422 -0.048 8.102 1 93.94 156 SER B O 1
ATOM 2645 N N . ALA B 1 157 ? 11.648 1.489 9.117 1 93.69 157 ALA B N 1
ATOM 2646 C CA . ALA B 1 157 ? 10.484 2.174 9.672 1 93.69 157 ALA B CA 1
ATOM 2647 C C . ALA B 1 157 ? 10.125 3.402 8.844 1 93.69 157 ALA B C 1
ATOM 2649 O O . ALA B 1 157 ? 9.039 3.965 9 1 93.69 157 ALA B O 1
ATOM 2650 N N . ARG B 1 158 ? 11.023 3.812 7.98 1 95.38 158 ARG B N 1
ATOM 2651 C CA . ARG B 1 158 ? 10.836 5.043 7.219 1 95.38 158 ARG B CA 1
ATOM 2652 C C . ARG B 1 158 ? 11.07 4.805 5.73 1 95.38 158 ARG B C 1
ATOM 2654 O O . ARG B 1 158 ? 11.781 3.867 5.348 1 95.38 158 ARG B O 1
ATOM 2661 N N . ASP B 1 159 ? 10.469 5.602 4.973 1 96.81 159 ASP B N 1
ATOM 2662 C CA . ASP B 1 159 ? 10.719 5.578 3.533 1 96.81 159 ASP B CA 1
ATOM 2663 C C . ASP B 1 159 ? 10.906 6.992 2.986 1 96.81 159 ASP B C 1
ATOM 2665 O O . ASP B 1 159 ? 10.719 7.973 3.707 1 96.81 159 ASP B O 1
ATOM 2669 N N . TYR B 1 160 ? 11.484 7.055 1.82 1 97.12 160 TYR B N 1
ATOM 2670 C CA . TYR B 1 160 ? 11.703 8.297 1.086 1 97.12 160 TYR B CA 1
ATOM 2671 C C . TYR B 1 160 ? 10.656 8.477 -0.005 1 97.12 160 TYR B C 1
ATOM 2673 O O . TYR B 1 160 ? 10.461 7.598 -0.843 1 97.12 160 TYR B O 1
ATOM 2681 N N . THR B 1 161 ? 9.93 9.586 0.04 1 97.94 161 THR B N 1
ATOM 2682 C CA . THR B 1 161 ? 8.984 9.938 -1.01 1 97.94 161 THR B CA 1
ATOM 2683 C C . THR B 1 161 ? 9.562 11.023 -1.915 1 97.94 161 THR B C 1
ATOM 2685 O O . THR B 1 161 ? 9.75 12.164 -1.484 1 97.94 161 THR B O 1
ATOM 2688 N N . PRO B 1 162 ? 9.836 10.719 -3.176 1 97.12 162 PRO B N 1
ATOM 2689 C CA . PRO B 1 162 ? 10.367 11.711 -4.113 1 97.12 162 PRO B CA 1
ATOM 2690 C C . PRO B 1 162 ? 9.43 12.898 -4.312 1 97.12 162 PRO B C 1
ATOM 2692 O O . PRO B 1 162 ? 8.211 12.758 -4.188 1 97.12 162 PRO B O 1
ATOM 2695 N N . PRO B 1 163 ? 9.969 14.055 -4.668 1 97.06 163 PRO B N 1
ATOM 2696 C CA . PRO B 1 163 ? 9.18 15.281 -4.777 1 97.06 163 PRO B CA 1
ATOM 2697 C C . PRO B 1 163 ? 8.125 15.211 -5.875 1 97.06 163 PRO B C 1
ATOM 2699 O O . PRO B 1 163 ? 7.086 15.867 -5.785 1 97.06 163 PRO B O 1
ATOM 2702 N N . LYS B 1 164 ? 8.305 14.383 -6.906 1 97.12 164 LYS B N 1
ATOM 2703 C CA . LYS B 1 164 ? 7.367 14.328 -8.023 1 97.12 164 LYS B CA 1
ATOM 2704 C C . LYS B 1 164 ? 6.004 13.812 -7.582 1 97.12 164 LYS B C 1
ATOM 2706 O O . LYS B 1 164 ? 5.008 13.984 -8.289 1 97.12 164 LYS B O 1
ATOM 2711 N N . TYR B 1 165 ? 5.957 13.18 -6.398 1 98.12 165 TYR B N 1
ATOM 2712 C CA . TYR B 1 165 ? 4.695 12.617 -5.926 1 98.12 165 TYR B CA 1
ATOM 2713 C C . TYR B 1 165 ? 4.047 13.539 -4.895 1 98.12 165 TYR B C 1
ATOM 2715 O O . TYR B 1 165 ? 3.014 13.195 -4.312 1 98.12 165 TYR B O 1
ATOM 2723 N N . LEU B 1 166 ? 4.672 14.656 -4.66 1 98.31 166 LEU B N 1
ATOM 2724 C CA . LEU B 1 166 ? 4.172 15.602 -3.666 1 98.31 166 LEU B CA 1
ATOM 2725 C C . LEU B 1 166 ? 3.623 16.859 -4.336 1 98.31 166 LEU B C 1
ATOM 2727 O O . LEU B 1 166 ? 4.191 17.344 -5.32 1 98.31 166 LEU B O 1
ATOM 2731 N N . THR B 1 167 ? 2.541 17.391 -3.787 1 98 167 THR B N 1
ATOM 2732 C CA . THR B 1 167 ? 1.885 18.547 -4.406 1 98 167 THR B CA 1
ATOM 2733 C C . THR B 1 167 ? 2.332 19.844 -3.742 1 98 167 THR B C 1
ATOM 2735 O O . THR B 1 167 ? 2.824 20.75 -4.414 1 98 167 THR B O 1
ATOM 2738 N N . LEU B 1 168 ? 2.131 19.984 -2.43 1 97.06 168 LEU B N 1
ATOM 2739 C CA . LEU B 1 168 ? 2.529 21.172 -1.669 1 97.06 168 LEU B CA 1
ATOM 2740 C C . LEU B 1 168 ? 3.057 20.781 -0.293 1 97.06 168 LEU B C 1
ATOM 2742 O O . LEU B 1 168 ? 2.676 19.734 0.248 1 97.06 168 LEU B O 1
ATOM 2746 N N . LEU B 1 169 ? 3.934 21.547 0.213 1 96.19 169 LEU B N 1
ATOM 2747 C CA . LEU B 1 169 ? 4.418 21.453 1.585 1 96.19 169 LEU B CA 1
ATOM 2748 C C . LEU B 1 169 ? 3.939 22.641 2.416 1 96.19 169 LEU B C 1
ATOM 2750 O O . LEU B 1 169 ? 4.207 23.797 2.076 1 96.19 169 LEU B O 1
ATOM 2754 N N . PHE B 1 170 ? 3.213 22.328 3.398 1 95.5 170 PHE B N 1
ATOM 2755 C CA . PHE B 1 170 ? 2.785 23.344 4.355 1 95.5 170 PHE B CA 1
ATOM 2756 C C . PHE B 1 170 ? 3.791 23.469 5.492 1 95.5 170 PHE B C 1
ATOM 2758 O O . PHE B 1 170 ? 3.971 22.547 6.281 1 95.5 170 PHE B O 1
ATOM 2765 N N . THR B 1 171 ? 4.434 24.625 5.59 1 93.06 171 THR B N 1
ATOM 2766 C CA . THR B 1 171 ? 5.48 24.828 6.582 1 93.06 171 THR B CA 1
ATOM 2767 C C . THR B 1 171 ? 5.277 26.156 7.32 1 93.06 171 THR B C 1
ATOM 2769 O O . THR B 1 171 ? 4.352 26.906 7.008 1 93.06 171 THR B O 1
ATOM 2772 N N . ASP B 1 172 ? 6.09 26.359 8.328 1 91.94 172 ASP B N 1
ATOM 2773 C CA . ASP B 1 172 ? 6.078 27.625 9.047 1 91.94 172 ASP B CA 1
ATOM 2774 C C . ASP B 1 172 ? 6.668 28.75 8.195 1 91.94 172 ASP B C 1
ATOM 2776 O O . ASP B 1 172 ? 6.504 29.938 8.516 1 91.94 172 ASP B O 1
ATOM 2780 N N . LEU B 1 173 ? 7.281 28.406 7.098 1 89.38 173 LEU B N 1
ATOM 2781 C CA . LEU B 1 173 ? 7.801 29.375 6.152 1 89.38 173 LEU B CA 1
ATOM 2782 C C . LEU B 1 173 ? 6.75 29.734 5.105 1 89.38 173 LEU B C 1
ATOM 2784 O O . LEU B 1 173 ? 6.969 30.625 4.277 1 89.38 173 LEU B O 1
ATOM 2788 N N . GLY B 1 174 ? 5.625 28.984 5.152 1 91.12 174 GLY B N 1
ATOM 2789 C CA . GLY B 1 174 ? 4.578 29.156 4.16 1 91.12 174 GLY B CA 1
ATOM 2790 C C . GLY B 1 174 ? 4.297 27.875 3.379 1 91.12 174 GLY B C 1
ATOM 2791 O O . GLY B 1 174 ? 4.664 26.781 3.814 1 91.12 174 GLY B O 1
ATOM 2792 N N . VAL B 1 175 ? 3.502 28.062 2.35 1 93.62 175 VAL B N 1
ATOM 2793 C CA . VAL B 1 175 ? 3.172 26.953 1.457 1 93.62 175 VAL B CA 1
ATOM 2794 C C . VAL B 1 175 ? 4.199 26.875 0.331 1 93.62 175 VAL B C 1
ATOM 2796 O O . VAL B 1 175 ? 4.391 27.844 -0.415 1 93.62 175 VAL B O 1
ATOM 2799 N N . LEU B 1 176 ? 4.887 25.734 0.261 1 94 176 LEU B N 1
ATOM 2800 C CA . LEU B 1 176 ? 5.965 25.578 -0.708 1 94 176 LEU B CA 1
ATOM 2801 C C . LEU B 1 176 ? 5.652 24.469 -1.705 1 94 176 LEU B C 1
ATOM 2803 O O . LEU B 1 176 ? 5.004 23.484 -1.354 1 94 176 LEU B O 1
ATOM 2807 N N . THR B 1 177 ? 6.066 24.672 -2.93 1 95.5 177 THR B N 1
ATOM 2808 C CA . THR B 1 177 ? 6.164 23.531 -3.838 1 95.5 177 THR B CA 1
ATOM 2809 C C . THR B 1 177 ? 7.461 22.766 -3.602 1 95.5 177 THR B C 1
ATOM 2811 O O . THR B 1 177 ? 8.438 23.328 -3.104 1 95.5 177 THR B O 1
ATOM 2814 N N . PRO B 1 178 ? 7.41 21.484 -3.912 1 94.56 178 PRO B N 1
ATOM 2815 C CA . PRO B 1 178 ? 8.633 20.688 -3.703 1 94.56 178 PRO B CA 1
ATOM 2816 C C . PRO B 1 178 ? 9.852 21.312 -4.379 1 94.56 178 PRO B C 1
ATOM 2818 O O . PRO B 1 178 ? 10.961 21.266 -3.836 1 94.56 178 PRO B O 1
ATOM 2821 N N . SER B 1 179 ? 9.68 21.969 -5.469 1 91.38 179 SER B N 1
ATOM 2822 C CA . SER B 1 179 ? 10.797 22.547 -6.219 1 91.38 179 SER B CA 1
ATOM 2823 C C . SER B 1 179 ? 11.398 23.734 -5.492 1 91.38 179 SER B C 1
ATOM 2825 O O . SER B 1 179 ? 12.57 24.062 -5.688 1 91.38 179 SER B O 1
ATOM 2827 N N . VAL B 1 180 ? 10.672 24.359 -4.668 1 90.5 180 VAL B N 1
ATOM 2828 C CA . VAL B 1 180 ? 11.094 25.578 -4.008 1 90.5 180 VAL B CA 1
ATOM 2829 C C . VAL B 1 180 ? 11.844 25.25 -2.723 1 90.5 180 VAL B C 1
ATOM 2831 O O . VAL B 1 180 ? 12.57 26.078 -2.182 1 90.5 180 VAL B O 1
ATOM 2834 N N . VAL B 1 181 ? 11.734 24.016 -2.312 1 88.5 181 VAL B N 1
ATOM 2835 C CA . VAL B 1 181 ? 12.305 23.594 -1.033 1 88.5 181 VAL B CA 1
ATOM 2836 C C . VAL B 1 181 ? 13.812 23.797 -1.044 1 88.5 181 VAL B C 1
ATOM 2838 O O . VAL B 1 181 ? 14.391 24.266 -0.058 1 88.5 181 VAL B O 1
ATOM 2841 N N . SER B 1 182 ? 14.422 23.453 -2.164 1 82.31 182 SER B N 1
ATOM 2842 C CA . SER B 1 182 ? 15.875 23.594 -2.262 1 82.31 182 SER B CA 1
ATOM 2843 C C . SER B 1 182 ? 16.297 25.031 -2.008 1 82.31 182 SER B C 1
ATOM 2845 O O . SER B 1 182 ? 17.266 25.281 -1.277 1 82.31 182 SER B O 1
ATOM 2847 N N . ASP B 1 183 ? 15.586 25.922 -2.549 1 84.25 183 ASP B N 1
ATOM 2848 C CA . ASP B 1 183 ? 15.898 27.344 -2.381 1 84.25 183 ASP B CA 1
ATOM 2849 C C . ASP B 1 183 ? 15.734 27.781 -0.926 1 84.25 183 ASP B C 1
ATOM 2851 O O . ASP B 1 183 ? 16.531 28.547 -0.406 1 84.25 183 ASP B O 1
ATOM 2855 N N . GLU B 1 184 ? 14.742 27.297 -0.314 1 83.69 184 GLU B N 1
ATOM 2856 C CA . GLU B 1 184 ? 14.484 27.656 1.077 1 83.69 184 GLU B CA 1
ATOM 2857 C C . GLU B 1 184 ? 15.562 27.094 2 1 83.69 184 GLU B C 1
ATOM 2859 O O . GLU B 1 184 ? 15.938 27.734 2.986 1 83.69 184 GLU B O 1
ATOM 2864 N N . LEU B 1 185 ? 15.961 25.891 1.683 1 79.38 185 LEU B N 1
ATOM 2865 C CA . LEU B 1 185 ? 17.016 25.266 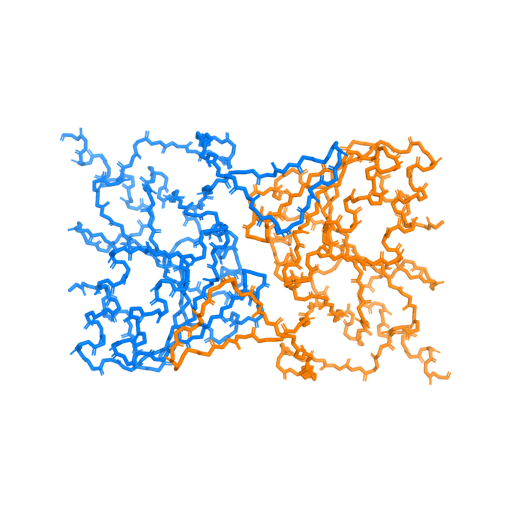2.484 1 79.38 185 LEU B CA 1
ATOM 2866 C C . LEU B 1 185 ? 18.297 26.094 2.434 1 79.38 185 LEU B C 1
ATOM 2868 O O . LEU B 1 185 ? 19 26.219 3.439 1 79.38 185 LEU B O 1
ATOM 2872 N N . ILE B 1 186 ? 18.562 26.609 1.276 1 72.31 186 ILE B N 1
ATOM 2873 C CA . ILE B 1 186 ? 19.734 27.469 1.127 1 72.31 186 ILE B CA 1
ATOM 2874 C C . ILE B 1 186 ? 19.625 28.672 2.061 1 72.31 186 ILE B C 1
ATOM 2876 O O . ILE B 1 186 ? 20.594 29.062 2.715 1 72.31 186 ILE B O 1
ATOM 2880 N N . GLN B 1 187 ? 18.516 29.125 2.152 1 75.69 187 GLN B N 1
ATOM 2881 C CA . GLN B 1 187 ? 18.281 30.312 2.977 1 75.69 187 GLN B CA 1
ATOM 2882 C C . GLN B 1 187 ? 18.359 29.969 4.461 1 75.69 187 GLN B C 1
ATOM 2884 O O . GLN B 1 187 ? 18.812 30.797 5.266 1 75.69 187 GLN B O 1
ATOM 2889 N N . LEU B 1 188 ? 17.984 28.797 4.77 1 73.75 188 LEU B N 1
ATOM 2890 C CA . LEU B 1 188 ? 17.984 28.375 6.164 1 73.75 188 LEU B CA 1
ATOM 2891 C C . LEU B 1 188 ? 19.391 28.125 6.668 1 73.75 188 LEU B C 1
ATOM 2893 O O . LEU B 1 188 ? 19.656 28.234 7.867 1 73.75 188 LEU B O 1
ATOM 2897 N N . TYR B 1 189 ? 20.25 27.609 5.805 1 70.06 189 TYR B N 1
ATOM 2898 C CA . TYR B 1 189 ? 21.594 27.234 6.25 1 70.06 189 TYR B CA 1
ATOM 2899 C C . TYR B 1 189 ? 22.609 28.312 5.898 1 70.06 189 TYR B C 1
ATOM 2901 O O . TYR B 1 189 ? 23.797 28.172 6.168 1 70.06 189 TYR B O 1
ATOM 2909 N N . LEU B 1 190 ? 22.188 29.406 5.277 1 58 190 LEU B N 1
ATOM 2910 C CA . LEU B 1 190 ? 23.047 30.578 5.215 1 58 190 LEU B CA 1
ATOM 2911 C C . LEU B 1 190 ? 23.047 31.328 6.543 1 58 190 LEU B C 1
ATOM 2913 O O . LEU B 1 190 ? 22.047 31.312 7.27 1 58 190 LEU B O 1
#

Solvent-accessible surface area (backbone atoms only — not comparable to full-atom values): 19923 Å² total; per-residue (Å²): 115,81,65,33,76,73,62,50,74,75,37,29,36,36,35,55,48,70,34,69,61,43,48,50,42,52,49,51,29,47,76,68,70,48,48,47,36,37,38,24,25,30,33,74,83,76,37,29,15,56,58,44,45,40,59,36,38,77,70,67,40,51,34,32,39,28,54,56,35,42,52,53,66,50,45,86,67,41,56,33,34,43,29,44,49,73,26,34,29,38,68,25,18,35,33,27,58,42,27,51,34,36,50,30,51,49,31,49,78,67,74,30,53,26,36,31,31,39,58,64,87,37,53,38,99,44,77,72,87,52,60,83,63,52,78,86,42,75,43,89,73,82,80,87,59,88,74,50,78,85,53,42,69,65,33,66,42,55,29,56,28,61,26,90,45,44,55,38,34,38,35,83,89,40,80,36,44,26,78,49,37,38,61,51,50,52,60,68,75,98,117,82,63,33,75,74,62,49,74,73,37,28,35,35,34,55,48,71,35,71,61,44,50,49,42,53,48,51,29,47,76,69,69,48,46,49,36,37,38,25,26,30,35,75,84,76,38,29,16,55,56,44,45,39,59,35,37,77,70,68,38,50,33,32,39,28,54,54,37,42,51,54,68,49,46,84,69,40,58,33,34,43,31,44,51,74,24,34,28,38,68,25,18,34,32,26,56,44,28,52,34,35,50,29,52,51,30,50,78,67,74,31,51,28,36,31,32,38,59,64,86,36,53,39,98,44,79,71,87,51,59,82,62,51,77,84,43,76,41,89,73,82,80,88,59,86,74,51,76,86,52,42,69,66,33,64,43,55,30,57,28,60,26,90,48,46,54,39,34,37,36,83,91,40,81,36,44,26,79,49,38,35,59,51,50,52,60,68,75,98

Radius of gyration: 21.14 Å; Cα contacts (8 Å, |Δi|>4): 872; chains: 2; bounding box: 44×59×47 Å

InterPro domains:
  IPR000649 Initiation factor 2B-related [PF01008] (4-178)
  IPR037171 NagB/RpiA transferase-like [SSF100950] (4-189)
  IPR042529 Initiation factor 2B-like, C-terminal [G3DSA:3.40.50.10470] (1-190)
  IPR051501 Eukaryotic initiation factor 2B subunits alpha/beta/delta [PTHR45860] (1-190)